Protein AF-A0A2Z3HY10-F1 (afdb_monomer_lite)

Radius of gyration: 25.1 Å; chains: 1; bounding box: 51×47×72 Å

pLDDT: mean 75.51, std 14.59, range [26.03, 94.5]

Sequence (311 aa):
MVYDLFNIFLNTLAEKTKSQKLRFIDTLYNYCENKFGYGSLDNALTYINIDLITQICESYFIHLQNNTSDNNINVTETKWKASLDFLLNTLRMISKGNFDNDKINDLTNKFNRIERLYNFLRINKKKSLENIRSLPSELIEYLYCLLDPENQVNNPFKPFRTRWQTYIIFIMLLHLGLRRGELLSLPVNCIKSGYDNRLNDFRYWVNIENHHEDIDERYNKPSIKTLTSYRQIPISKSIVNLLEYYIREHRGKTHHPFLFTSQKGFPFSMEMTNRLFIKISKFIPDHLKEKLFNKNGKKIFLLMILDIHVQ

Structure (mmCIF, N/CA/C/O backbone):
data_AF-A0A2Z3HY10-F1
#
_entry.id   AF-A0A2Z3HY10-F1
#
loop_
_atom_site.group_PDB
_atom_site.id
_atom_site.type_symbol
_atom_site.label_atom_id
_atom_site.label_alt_id
_atom_site.label_comp_id
_atom_site.label_asym_id
_atom_site.label_entity_id
_atom_site.label_seq_id
_atom_site.pdbx_PDB_ins_code
_atom_site.Cartn_x
_atom_site.Cartn_y
_atom_site.Cartn_z
_atom_site.occupancy
_atom_site.B_iso_or_equiv
_atom_site.auth_seq_id
_atom_site.auth_comp_id
_atom_site.auth_asym_id
_atom_site.auth_atom_id
_atom_site.pdbx_PDB_model_num
ATOM 1 N N . MET A 1 1 ? -0.196 -6.098 35.184 1.00 38.75 1 MET A N 1
ATOM 2 C CA . MET A 1 1 ? -1.402 -6.916 35.464 1.00 38.75 1 MET A CA 1
ATOM 3 C C . MET A 1 1 ? -2.505 -6.725 34.418 1.00 38.75 1 MET A C 1
ATOM 5 O O . MET A 1 1 ? -2.746 -7.664 33.674 1.00 38.75 1 MET A O 1
ATOM 9 N N . VAL A 1 2 ? -3.137 -5.546 34.275 1.00 45.59 2 VAL A N 1
ATOM 10 C CA . VAL A 1 2 ? -4.195 -5.317 33.251 1.00 45.59 2 VAL A CA 1
ATOM 11 C C . VAL A 1 2 ? -3.646 -5.397 31.813 1.00 45.59 2 VAL A C 1
ATOM 13 O O . VAL A 1 2 ? -4.252 -6.032 30.950 1.00 45.59 2 VAL A O 1
ATOM 16 N N . TYR A 1 3 ? -2.448 -4.848 31.576 1.00 46.22 3 TYR A N 1
ATOM 17 C CA . TYR A 1 3 ? -1.727 -4.960 30.296 1.00 46.22 3 TYR A CA 1
ATOM 18 C C . TYR A 1 3 ? -1.395 -6.416 29.907 1.00 46.22 3 TYR A C 1
ATOM 20 O O . TYR A 1 3 ? -1.484 -6.780 28.733 1.00 46.22 3 TYR A O 1
ATOM 28 N N . ASP A 1 4 ? -1.063 -7.271 30.879 1.00 47.06 4 ASP A N 1
ATOM 29 C CA . ASP A 1 4 ? -0.693 -8.675 30.639 1.00 47.06 4 ASP A CA 1
ATOM 30 C C . ASP A 1 4 ? -1.911 -9.535 30.281 1.00 47.06 4 ASP A C 1
ATOM 32 O O . ASP A 1 4 ? -1.840 -10.396 29.405 1.00 47.06 4 ASP A O 1
ATOM 36 N N . LEU A 1 5 ? -3.060 -9.243 30.896 1.00 49.66 5 LEU A N 1
ATOM 37 C CA . LEU A 1 5 ? -4.328 -9.925 30.631 1.00 49.66 5 LEU A CA 1
ATOM 38 C C . LEU A 1 5 ? -4.867 -9.607 29.227 1.00 49.66 5 LEU A C 1
ATOM 40 O O . LEU A 1 5 ? -5.366 -10.497 28.538 1.00 49.66 5 LEU A O 1
ATOM 44 N N . PHE A 1 6 ? -4.694 -8.371 28.750 1.00 53.56 6 PHE A N 1
ATOM 45 C CA . PHE A 1 6 ? -5.095 -7.990 27.392 1.00 53.56 6 PHE A CA 1
ATOM 46 C C . PHE A 1 6 ? -4.160 -8.554 26.306 1.00 53.56 6 PHE A C 1
ATOM 48 O O . PHE A 1 6 ? -4.596 -8.839 25.186 1.00 53.56 6 PHE A O 1
ATOM 55 N N . ASN A 1 7 ? -2.885 -8.795 26.636 1.00 52.62 7 ASN A N 1
ATOM 56 C CA . ASN A 1 7 ? -1.920 -9.420 25.727 1.00 52.62 7 ASN A CA 1
ATOM 57 C C . ASN A 1 7 ? -2.320 -10.846 25.309 1.00 52.62 7 ASN A C 1
ATOM 59 O O . ASN A 1 7 ? -2.070 -11.226 24.165 1.00 52.62 7 ASN A O 1
ATOM 63 N N . ILE A 1 8 ? -2.999 -11.597 26.183 1.00 52.34 8 ILE A N 1
ATOM 64 C CA . ILE A 1 8 ? -3.490 -12.956 25.895 1.00 52.34 8 ILE A CA 1
ATOM 65 C C . ILE A 1 8 ? -4.531 -12.940 24.763 1.00 52.34 8 ILE A C 1
ATOM 67 O O . ILE A 1 8 ? -4.518 -13.806 23.891 1.00 52.34 8 ILE A O 1
ATOM 71 N N . PHE A 1 9 ? -5.396 -11.922 24.718 1.00 52.41 9 PHE A N 1
ATOM 72 C CA . PHE A 1 9 ? -6.435 -11.797 23.690 1.00 52.41 9 PHE A CA 1
ATOM 73 C C . PHE A 1 9 ? -5.884 -11.306 22.342 1.00 52.41 9 PHE A C 1
ATOM 75 O O . PHE A 1 9 ? -6.360 -11.694 21.273 1.00 52.41 9 PHE A O 1
ATOM 82 N N . LEU A 1 10 ? -4.839 -10.477 22.380 1.00 54.53 10 LEU A N 1
ATOM 83 C CA . LEU A 1 10 ? -4.204 -9.918 21.188 1.00 54.53 10 LEU A CA 1
ATOM 84 C C . LEU A 1 10 ? -3.367 -10.929 20.385 1.00 54.53 10 LEU A C 1
ATOM 86 O O . LEU A 1 10 ? -2.985 -10.610 19.261 1.00 54.53 10 LEU A O 1
ATOM 90 N N . ASN A 1 11 ? -3.086 -12.123 20.917 1.00 55.31 11 ASN A N 1
ATOM 91 C CA . ASN A 1 11 ? -2.247 -13.126 20.244 1.00 55.31 11 ASN A CA 1
ATOM 92 C C . ASN A 1 11 ? -2.878 -13.741 18.982 1.00 55.31 11 ASN A C 1
ATOM 94 O O . ASN A 1 11 ? -2.167 -14.344 18.187 1.00 55.31 11 ASN A O 1
ATOM 98 N N . THR A 1 12 ? -4.184 -13.569 18.765 1.00 54.00 12 THR A N 1
ATOM 99 C CA . THR A 1 12 ? -4.881 -14.060 17.559 1.00 54.00 12 THR A CA 1
ATOM 100 C C . THR A 1 12 ? -4.909 -13.047 16.410 1.00 54.00 12 THR A C 1
ATOM 102 O O . THR A 1 12 ? -5.338 -13.368 15.303 1.00 54.00 12 THR A O 1
ATOM 105 N N . LEU A 1 13 ? -4.476 -11.806 16.653 1.00 58.47 13 LEU A N 1
ATOM 106 C CA . LEU A 1 13 ? -4.546 -10.709 15.690 1.00 58.47 13 LEU A CA 1
ATOM 107 C C . LEU A 1 13 ? -3.190 -10.497 15.012 1.00 58.47 13 LEU A C 1
ATOM 109 O O . LEU A 1 13 ? -2.151 -10.530 15.665 1.00 58.47 13 LEU A O 1
ATOM 113 N N . ALA A 1 14 ? -3.208 -10.186 13.712 1.00 61.25 14 ALA A N 1
ATOM 114 C CA . ALA A 1 14 ? -2.003 -9.800 12.978 1.00 61.25 14 ALA A CA 1
ATOM 115 C C . ALA A 1 14 ? -1.258 -8.653 13.692 1.00 61.25 14 ALA A C 1
ATOM 117 O O . ALA A 1 14 ? -1.890 -7.690 14.145 1.00 61.25 14 ALA A O 1
ATOM 118 N N . GLU A 1 15 ? 0.077 -8.718 13.744 1.00 64.25 15 GLU A N 1
ATOM 119 C CA . GLU A 1 15 ? 0.921 -7.818 14.552 1.00 64.25 15 GLU A CA 1
ATOM 120 C C . GLU A 1 15 ? 0.623 -6.331 14.323 1.00 64.25 15 GLU A C 1
ATOM 122 O O . GLU A 1 15 ? 0.525 -5.547 15.264 1.00 64.25 15 GLU A O 1
ATOM 127 N N . LYS A 1 16 ? 0.363 -5.934 13.073 1.00 64.56 16 LYS A N 1
ATOM 128 C CA . LYS A 1 16 ? 0.032 -4.545 12.728 1.00 64.56 16 LYS A CA 1
ATOM 129 C C . LYS A 1 16 ? -1.289 -4.073 13.338 1.00 64.56 16 LYS A C 1
ATOM 131 O O . LYS A 1 16 ? -1.399 -2.927 13.776 1.00 64.56 16 LYS A O 1
ATOM 136 N N . THR A 1 17 ? -2.290 -4.949 13.376 1.00 66.06 17 THR A N 1
ATOM 137 C CA . THR A 1 17 ? -3.586 -4.677 14.009 1.00 66.06 17 THR A CA 1
ATOM 138 C C . THR A 1 17 ? -3.432 -4.622 15.528 1.00 66.06 17 THR A C 1
ATOM 140 O O . THR A 1 17 ? -4.022 -3.749 16.167 1.00 66.06 17 THR A O 1
ATOM 143 N N . LYS A 1 18 ? -2.578 -5.484 16.099 1.00 72.06 18 LYS A N 1
ATOM 144 C CA . LYS A 1 18 ? -2.203 -5.459 17.519 1.00 72.06 18 LYS A CA 1
ATOM 145 C C . LYS A 1 18 ? -1.548 -4.128 17.899 1.00 72.06 18 LYS A C 1
ATOM 147 O O . LYS A 1 18 ? -2.052 -3.443 18.787 1.00 72.06 18 LYS A O 1
ATOM 152 N N . SER A 1 19 ? -0.508 -3.698 17.180 1.00 71.62 19 SER A N 1
ATOM 153 C CA . SER A 1 19 ? 0.162 -2.412 17.426 1.00 71.62 19 SER A CA 1
ATOM 154 C C . SER A 1 19 ? -0.783 -1.216 17.282 1.00 71.62 19 SER A C 1
ATOM 156 O O . SER A 1 19 ? -0.664 -0.243 18.023 1.00 71.62 19 SER A O 1
ATOM 158 N N . GLN A 1 20 ? -1.733 -1.267 16.343 1.00 70.12 20 GLN A N 1
ATOM 159 C CA . GLN A 1 20 ? -2.716 -0.200 16.166 1.00 70.12 20 GLN A CA 1
ATOM 160 C C . GLN A 1 20 ? -3.694 -0.112 17.346 1.00 70.12 20 GLN A C 1
ATOM 162 O O . GLN A 1 20 ? -3.930 0.988 17.844 1.00 70.12 20 GLN A O 1
ATOM 167 N N . LYS A 1 21 ? -4.229 -1.248 17.814 1.00 73.81 21 LYS A N 1
ATOM 168 C CA . LYS A 1 21 ? -5.112 -1.286 18.990 1.00 73.81 21 LYS A CA 1
ATOM 169 C C . LYS A 1 21 ? -4.388 -0.832 20.259 1.00 73.81 21 LYS A C 1
ATOM 171 O O . LYS A 1 21 ? -4.945 -0.028 20.996 1.00 73.81 21 LYS A O 1
ATOM 176 N N . LEU A 1 22 ? -3.143 -1.269 20.466 1.00 77.56 22 LEU A N 1
ATOM 177 C CA . LEU A 1 22 ? -2.323 -0.849 21.610 1.00 77.56 22 LEU A CA 1
ATOM 178 C C . LEU A 1 22 ? -2.124 0.668 21.640 1.00 77.56 22 LEU A C 1
ATOM 180 O O . LEU A 1 22 ? -2.424 1.296 22.645 1.00 77.56 22 LEU A O 1
ATOM 184 N N . ARG A 1 23 ? -1.769 1.286 20.505 1.00 78.31 23 ARG A N 1
ATOM 185 C CA . ARG A 1 23 ? -1.656 2.752 20.422 1.00 78.31 23 ARG A CA 1
ATOM 186 C C . ARG A 1 23 ? -2.955 3.469 20.782 1.00 78.31 23 ARG A C 1
ATOM 188 O O . ARG A 1 23 ? -2.915 4.549 21.357 1.00 78.31 23 ARG A O 1
ATOM 195 N N . PHE A 1 24 ? -4.109 2.918 20.407 1.00 79.19 24 PHE A N 1
ATOM 196 C CA . PHE A 1 24 ? -5.402 3.516 20.751 1.00 79.19 24 PHE A CA 1
ATOM 197 C C . PHE A 1 24 ? -5.693 3.412 22.250 1.00 79.19 24 PHE A C 1
ATOM 199 O O . PHE A 1 24 ? -6.179 4.373 22.845 1.00 79.19 24 PHE A O 1
ATOM 206 N N . ILE A 1 25 ? -5.320 2.297 22.869 1.00 78.88 25 ILE A N 1
ATOM 207 C CA . ILE A 1 25 ? -5.420 2.112 24.317 1.00 78.88 25 ILE A CA 1
ATOM 208 C C . ILE A 1 25 ? -4.464 3.061 25.048 1.00 78.88 25 ILE A C 1
ATOM 210 O O . ILE A 1 25 ?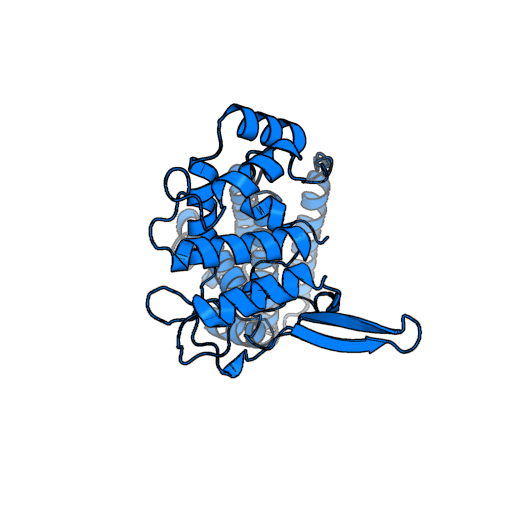 -4.903 3.757 25.955 1.00 78.88 25 ILE A O 1
ATOM 214 N N . ASP A 1 26 ? -3.221 3.216 24.590 1.00 81.19 26 ASP A N 1
ATOM 215 C CA . ASP A 1 26 ? -2.281 4.181 25.179 1.00 81.19 26 ASP A CA 1
ATOM 216 C C . ASP A 1 26 ? -2.837 5.615 25.123 1.00 81.19 26 ASP A C 1
ATOM 218 O O . ASP A 1 26 ? -2.694 6.390 26.067 1.00 81.19 26 ASP A O 1
ATOM 222 N N . THR A 1 27 ? -3.542 5.989 24.043 1.00 80.62 27 THR A N 1
ATOM 223 C CA . THR A 1 27 ? -4.210 7.302 23.995 1.00 80.62 27 THR A CA 1
ATOM 224 C C . THR A 1 27 ? -5.368 7.445 24.981 1.00 80.62 27 THR A C 1
ATOM 226 O O . THR A 1 27 ? -5.643 8.564 25.411 1.00 80.62 27 THR A O 1
ATOM 229 N N . LEU A 1 28 ? -6.052 6.352 25.331 1.00 79.25 28 LEU A N 1
ATOM 230 C CA . LEU A 1 28 ? -7.071 6.349 26.380 1.00 79.25 28 LEU A CA 1
ATOM 231 C C . LEU A 1 28 ? -6.414 6.525 27.753 1.00 79.25 28 LEU A C 1
ATOM 233 O O . LEU A 1 28 ? -6.834 7.402 28.499 1.00 79.25 28 LEU A O 1
ATOM 237 N N . TYR A 1 29 ? -5.361 5.759 28.054 1.00 80.56 29 TYR A N 1
ATOM 238 C CA . TYR A 1 29 ? -4.618 5.874 29.314 1.00 80.56 29 TYR A CA 1
ATOM 239 C C . TYR A 1 29 ? -4.078 7.291 29.523 1.00 80.56 29 TYR A C 1
ATOM 241 O O . TYR A 1 29 ? -4.396 7.914 30.532 1.00 80.56 29 TYR A O 1
ATOM 249 N N . ASN A 1 30 ? -3.399 7.861 28.521 1.00 82.38 30 ASN A N 1
ATOM 250 C CA . ASN A 1 30 ? -2.913 9.243 28.583 1.00 82.38 30 ASN A CA 1
ATOM 251 C C . ASN A 1 30 ? -4.045 10.263 28.809 1.00 82.38 30 ASN A C 1
ATOM 253 O O . ASN A 1 30 ? -3.853 11.270 29.486 1.00 82.38 30 ASN A O 1
ATOM 257 N N . TYR A 1 31 ? -5.234 10.038 28.240 1.00 80.94 31 TYR A N 1
ATOM 258 C CA . TYR A 1 31 ? -6.383 10.914 28.485 1.00 80.94 31 TYR A CA 1
ATOM 259 C C . TYR A 1 31 ? -6.886 10.805 29.928 1.00 80.94 31 TYR A C 1
ATOM 261 O O . TYR A 1 31 ? -7.130 11.825 30.575 1.00 80.94 31 TYR A O 1
ATOM 269 N N . CYS A 1 32 ? -7.030 9.577 30.427 1.00 79.75 32 CYS A N 1
ATOM 270 C CA . CYS A 1 32 ? -7.478 9.315 31.787 1.00 79.75 32 CYS A CA 1
ATOM 271 C C . CYS A 1 32 ? -6.509 9.903 32.815 1.00 79.75 32 CYS A C 1
ATOM 273 O O . CYS A 1 32 ? -6.947 10.589 33.734 1.00 79.75 32 CYS A O 1
ATOM 275 N N . GLU A 1 33 ? -5.203 9.719 32.620 1.00 82.62 33 GLU A N 1
ATOM 276 C CA . GLU A 1 33 ? -4.175 10.270 33.505 1.00 82.62 33 GLU A CA 1
ATOM 277 C C . GLU A 1 33 ? -4.206 11.800 33.545 1.00 82.62 33 GLU A C 1
ATOM 279 O O . GLU A 1 33 ? -4.200 12.385 34.627 1.00 82.62 33 GLU A O 1
ATOM 284 N N . ASN A 1 34 ? -4.333 12.451 32.385 1.00 81.00 34 ASN A N 1
ATOM 285 C CA . ASN A 1 34 ? -4.375 13.911 32.304 1.00 81.00 34 ASN A CA 1
ATOM 286 C C . ASN A 1 34 ? -5.635 14.524 32.934 1.00 81.00 34 ASN A C 1
ATOM 288 O O . ASN A 1 34 ? -5.578 15.645 33.435 1.00 81.00 34 ASN A O 1
ATOM 292 N N . LYS A 1 35 ? -6.783 13.836 32.873 1.00 79.50 35 LYS A N 1
ATOM 293 C CA . LYS A 1 35 ? -8.071 14.405 33.301 1.00 79.50 35 LYS A CA 1
ATOM 294 C C . LYS A 1 35 ? -8.524 13.959 34.691 1.00 79.50 35 LYS A C 1
ATOM 296 O O . LYS A 1 35 ? -9.142 14.743 35.404 1.00 79.50 35 LYS A O 1
ATOM 301 N N . PHE A 1 36 ? -8.251 12.712 35.057 1.00 75.88 36 PHE A N 1
ATOM 302 C CA . PHE A 1 36 ? -8.738 12.081 36.286 1.00 75.88 36 PHE A CA 1
ATOM 303 C C . PHE A 1 36 ? -7.602 11.687 37.243 1.00 75.88 36 PHE A C 1
ATOM 305 O O . PHE A 1 36 ? -7.873 11.186 38.331 1.00 75.88 36 PHE A O 1
ATOM 312 N N . GLY A 1 37 ? -6.344 11.934 36.865 1.00 78.25 37 GLY A N 1
ATOM 313 C CA . GLY A 1 37 ? -5.163 11.633 37.671 1.00 78.25 37 GLY A CA 1
ATOM 314 C C . GLY A 1 37 ? -4.553 10.261 37.378 1.00 78.25 37 GLY A C 1
ATOM 315 O O . GLY A 1 37 ? -5.155 9.399 36.726 1.00 78.25 37 GLY A O 1
ATOM 316 N N . TYR A 1 38 ? -3.323 10.073 37.860 1.00 75.75 38 TYR A N 1
ATOM 317 C CA . TYR A 1 38 ? -2.524 8.869 37.631 1.00 75.75 38 TYR A CA 1
ATOM 318 C C . TYR A 1 38 ? -3.220 7.606 38.165 1.00 75.75 38 TYR A C 1
ATOM 320 O O . TYR A 1 38 ? -3.720 7.594 39.290 1.00 75.75 38 TYR A O 1
ATOM 328 N N . GLY A 1 39 ? -3.276 6.547 37.350 1.00 72.06 39 GLY A N 1
ATOM 329 C CA . GLY A 1 39 ? -3.897 5.268 37.725 1.00 72.06 39 GLY A CA 1
ATOM 330 C C . GLY A 1 39 ? -5.424 5.299 37.878 1.00 72.06 39 GLY A C 1
ATOM 331 O O . GLY A 1 39 ? -6.014 4.318 38.325 1.00 72.06 39 GLY A O 1
ATOM 332 N N . SER A 1 40 ? -6.091 6.395 37.499 1.00 75.25 40 SER A N 1
ATOM 333 C CA . SER A 1 40 ? -7.551 6.547 37.608 1.00 75.25 40 SER A CA 1
ATOM 334 C C . SER A 1 40 ? -8.325 5.440 36.892 1.00 75.25 40 SER A C 1
ATOM 336 O O . SER A 1 40 ? -9.280 4.905 37.452 1.00 75.25 40 SER A O 1
ATOM 338 N N . LEU A 1 41 ? -7.887 5.051 35.690 1.00 74.50 41 LEU A N 1
ATOM 339 C CA . LEU A 1 41 ? -8.526 3.993 34.910 1.00 74.50 41 LEU A CA 1
ATOM 340 C C . LEU A 1 41 ? -8.357 2.614 35.558 1.00 74.50 41 LEU A C 1
ATOM 342 O O . LEU A 1 41 ? -9.325 1.866 35.672 1.00 74.50 41 LEU A O 1
ATOM 346 N N . ASP A 1 42 ? -7.149 2.289 36.016 1.00 73.75 42 ASP A N 1
ATOM 347 C CA . ASP A 1 42 ? -6.873 0.997 36.646 1.00 73.75 42 ASP A CA 1
ATOM 348 C C . ASP A 1 42 ? -7.590 0.875 37.996 1.00 73.75 42 ASP A C 1
ATOM 350 O O . ASP A 1 42 ? -8.150 -0.178 38.298 1.00 73.75 42 ASP A O 1
ATOM 354 N N . ASN A 1 43 ? -7.675 1.963 38.767 1.00 73.81 43 ASN A N 1
ATOM 355 C CA . ASN A 1 43 ? -8.474 2.016 39.992 1.00 73.81 43 ASN A CA 1
ATOM 356 C C . ASN A 1 43 ? -9.969 1.822 39.690 1.00 73.81 43 ASN A C 1
ATOM 358 O O . ASN A 1 43 ? -10.635 1.034 40.361 1.00 73.81 43 ASN A O 1
ATOM 362 N N . ALA A 1 44 ? -10.492 2.477 38.648 1.00 71.38 44 ALA A N 1
ATOM 363 C CA . ALA A 1 44 ? -11.883 2.324 38.220 1.00 71.38 44 ALA A CA 1
ATOM 364 C C . ALA A 1 44 ? -12.224 0.874 37.856 1.00 71.38 44 ALA A C 1
ATOM 366 O O . ALA A 1 44 ? -13.273 0.362 38.245 1.00 71.38 44 ALA A O 1
ATOM 367 N N . LEU A 1 45 ? -11.322 0.218 37.120 1.00 71.25 45 LEU A N 1
ATOM 368 C CA . LEU A 1 45 ? -11.474 -1.164 36.672 1.00 71.25 45 LEU A CA 1
ATOM 369 C C . LEU A 1 45 ? -11.303 -2.163 37.823 1.00 71.25 45 LEU A C 1
ATOM 371 O O . LEU A 1 45 ? -12.061 -3.126 37.900 1.00 71.25 45 LEU A O 1
ATOM 375 N N . THR A 1 46 ? -10.357 -1.920 38.735 1.00 69.50 46 THR A N 1
ATOM 376 C CA . THR A 1 46 ? -10.084 -2.796 39.889 1.00 69.50 46 THR A CA 1
ATOM 377 C C . THR A 1 46 ? -11.257 -2.819 40.866 1.00 69.50 46 THR A C 1
ATOM 379 O O . THR A 1 46 ? -11.647 -3.887 41.330 1.00 69.50 46 THR A O 1
ATOM 382 N N . TYR A 1 47 ? -11.854 -1.656 41.145 1.00 68.56 47 TYR A N 1
ATOM 383 C CA . TYR A 1 47 ? -12.986 -1.534 42.071 1.00 68.56 47 TYR A CA 1
ATOM 384 C C . TYR A 1 47 ? -14.360 -1.607 41.390 1.00 68.56 47 TYR A C 1
ATOM 386 O O . TYR A 1 47 ? -15.374 -1.468 42.068 1.00 68.56 47 TYR A O 1
ATOM 394 N N . ILE A 1 48 ? -14.410 -1.816 40.067 1.00 65.19 48 ILE A N 1
ATOM 395 C CA . ILE A 1 48 ? -15.645 -1.851 39.260 1.00 65.19 48 ILE A CA 1
ATOM 396 C C . ILE A 1 48 ? -16.536 -0.633 39.587 1.00 65.19 48 ILE A C 1
ATOM 398 O O . ILE A 1 48 ? -17.729 -0.743 39.873 1.00 65.19 48 ILE A O 1
ATOM 402 N N . ASN A 1 49 ? -15.938 0.563 39.584 1.00 70.06 49 ASN A N 1
ATOM 403 C CA . ASN A 1 49 ? -16.673 1.798 39.842 1.00 70.06 49 ASN A CA 1
ATOM 404 C C . ASN A 1 49 ? -17.430 2.223 38.575 1.00 70.06 49 ASN A C 1
ATOM 406 O O . ASN A 1 49 ? -16.880 2.868 37.682 1.00 70.06 49 ASN A O 1
ATOM 410 N N . ILE A 1 50 ? -18.702 1.833 38.509 1.00 64.69 50 ILE A N 1
ATOM 411 C CA . ILE A 1 50 ? -19.586 2.018 37.353 1.00 64.69 50 ILE A CA 1
ATOM 412 C C . ILE A 1 50 ? -19.696 3.488 36.933 1.00 64.69 50 ILE A C 1
ATOM 414 O O . ILE A 1 50 ? -19.608 3.804 35.742 1.00 64.69 50 ILE A O 1
ATOM 418 N N . ASP A 1 51 ? -19.864 4.382 37.902 1.00 68.94 51 ASP A N 1
ATOM 419 C CA . ASP A 1 51 ? -20.100 5.801 37.644 1.00 68.94 51 ASP A CA 1
ATOM 420 C C . ASP A 1 51 ? -18.844 6.464 37.079 1.00 68.94 51 ASP A C 1
ATOM 422 O O . ASP A 1 51 ? -18.901 7.198 36.090 1.00 68.94 51 ASP A O 1
ATOM 426 N N . LEU A 1 52 ? -17.682 6.117 37.636 1.00 73.19 52 LEU A N 1
ATOM 427 C CA . LEU A 1 52 ? -16.406 6.655 37.186 1.00 73.19 52 LEU A CA 1
ATOM 428 C C . LEU A 1 52 ? -16.025 6.135 35.792 1.00 73.19 52 LEU A C 1
ATOM 430 O O . LEU A 1 52 ? -15.553 6.909 34.960 1.00 73.19 52 LEU A O 1
ATOM 434 N N . ILE A 1 53 ? -16.293 4.860 35.481 1.00 70.12 53 ILE A N 1
ATOM 435 C CA . ILE A 1 53 ? -16.060 4.325 34.128 1.00 70.12 53 ILE A CA 1
ATOM 436 C C . ILE A 1 53 ? -16.998 4.995 33.113 1.00 70.12 53 ILE A C 1
ATOM 438 O O . ILE A 1 53 ? -16.565 5.337 32.009 1.00 70.12 53 ILE A O 1
ATOM 442 N N . THR A 1 54 ? -18.258 5.232 33.484 1.00 67.88 54 THR A N 1
ATOM 443 C CA . THR A 1 54 ? -19.231 5.929 32.627 1.00 67.88 54 THR A CA 1
ATOM 444 C C . THR A 1 54 ? -18.772 7.358 32.336 1.00 67.88 54 THR A C 1
ATOM 446 O O . THR A 1 54 ? -18.694 7.757 31.173 1.00 67.88 54 THR A O 1
ATOM 449 N N . GLN A 1 55 ? -18.341 8.088 33.366 1.00 76.88 55 GLN A N 1
ATOM 450 C CA . GLN A 1 55 ? -17.818 9.447 33.233 1.00 76.88 55 GLN A CA 1
ATOM 451 C C . GLN A 1 55 ? -16.540 9.506 32.376 1.00 76.88 55 GLN A C 1
ATOM 453 O O . GLN A 1 55 ? -16.375 10.417 31.554 1.00 76.88 55 GLN A O 1
ATOM 458 N N . ILE A 1 56 ? -15.635 8.531 32.518 1.00 76.94 56 ILE A N 1
ATOM 459 C CA . ILE A 1 56 ? -14.449 8.397 31.658 1.00 76.94 56 ILE A CA 1
ATOM 460 C C . ILE A 1 56 ? -14.872 8.186 30.201 1.00 76.94 56 ILE A C 1
ATOM 462 O O . ILE A 1 56 ? -14.359 8.863 29.312 1.00 76.94 56 ILE A O 1
ATOM 466 N N . CYS A 1 57 ? -15.828 7.295 29.948 1.00 71.62 57 CYS A N 1
ATOM 467 C CA . CYS A 1 57 ? -16.296 6.986 28.599 1.00 71.62 57 CYS A CA 1
ATOM 468 C C . CYS A 1 57 ? -16.950 8.197 27.923 1.00 71.62 57 CYS A C 1
ATOM 470 O O . CYS A 1 57 ? -16.584 8.538 26.797 1.00 71.62 57 CYS A O 1
ATOM 472 N N . GLU A 1 58 ? -17.868 8.877 28.611 1.00 73.06 58 GLU A N 1
ATOM 473 C CA . GLU A 1 58 ? -18.542 10.078 28.102 1.00 73.06 58 GLU A CA 1
ATOM 474 C C . GLU A 1 58 ? -17.542 11.195 27.807 1.00 73.06 58 GLU A C 1
ATOM 476 O O . GLU A 1 58 ? -17.541 11.794 26.729 1.00 73.06 58 GLU A O 1
ATOM 481 N N . SER A 1 59 ? -16.631 11.446 28.746 1.00 78.00 59 SER A N 1
ATOM 482 C CA . SER A 1 59 ? -15.636 12.498 28.585 1.00 78.00 59 SER A CA 1
ATOM 483 C C . SER A 1 59 ? -14.622 12.207 27.481 1.00 78.00 59 SER A C 1
ATOM 485 O O . SER A 1 59 ? -14.307 13.104 26.692 1.00 78.00 59 SER A O 1
ATOM 487 N N . TYR A 1 60 ? -14.148 10.963 27.383 1.00 76.56 60 TYR A N 1
ATOM 488 C CA . TYR A 1 60 ? -13.244 10.533 26.323 1.00 76.56 60 TYR A CA 1
ATOM 489 C C . TYR A 1 60 ? -13.920 10.617 24.955 1.00 76.56 60 TYR A C 1
ATOM 491 O O . TYR A 1 60 ? -13.305 11.087 23.998 1.00 76.56 60 TYR A O 1
ATOM 499 N N . PHE A 1 61 ? -15.200 10.252 24.859 1.00 72.69 61 PHE A N 1
ATOM 500 C CA . PHE A 1 61 ? -15.972 10.393 23.629 1.00 72.69 61 PHE A CA 1
ATOM 501 C C . PHE A 1 61 ? -16.100 11.858 23.187 1.00 72.69 61 PHE A C 1
ATOM 503 O O . PHE A 1 61 ? -15.824 12.166 22.027 1.00 72.69 61 PHE A O 1
ATOM 510 N N . ILE A 1 62 ? -16.436 12.774 24.104 1.00 74.62 62 ILE A N 1
ATOM 511 C CA . ILE A 1 62 ? -16.509 14.219 23.816 1.00 74.62 62 ILE A CA 1
ATOM 512 C C . ILE A 1 62 ? -15.140 14.748 23.375 1.00 74.62 62 ILE A C 1
ATOM 514 O O . ILE A 1 62 ? -15.037 15.496 22.405 1.00 74.62 62 ILE A O 1
ATOM 518 N N . HIS A 1 63 ? -14.066 14.328 24.043 1.00 78.12 63 HIS A N 1
ATOM 519 C CA . HIS A 1 63 ? -12.705 14.694 23.660 1.00 78.12 63 HIS A CA 1
ATOM 520 C C . HIS A 1 63 ? -12.341 14.184 22.258 1.00 78.12 63 HIS A C 1
ATOM 522 O O . HIS A 1 63 ? -11.742 14.912 21.465 1.00 78.12 63 HIS A O 1
ATOM 528 N N . LEU A 1 64 ? -12.728 12.954 21.923 1.00 73.81 64 LEU A N 1
ATOM 529 C CA . LEU A 1 64 ? -12.553 12.406 20.585 1.00 73.81 64 LEU A CA 1
ATOM 530 C C . LEU A 1 64 ? -13.358 13.194 19.542 1.00 73.81 64 LEU A C 1
ATOM 532 O O . LEU A 1 64 ? -12.825 13.457 18.468 1.00 73.81 64 LEU A O 1
ATOM 536 N N . GLN A 1 65 ? -14.591 13.600 19.855 1.00 70.25 65 GLN A N 1
ATOM 537 C CA . GLN A 1 65 ? -15.446 14.391 18.967 1.00 70.25 65 GLN A CA 1
ATOM 538 C C . GLN A 1 65 ? -14.893 15.802 18.736 1.00 70.25 65 GLN A C 1
ATOM 540 O O . GLN A 1 65 ? -14.755 16.221 17.589 1.00 70.25 65 GLN A O 1
ATOM 545 N N . ASN A 1 66 ? -14.494 16.504 19.795 1.00 72.50 66 ASN A N 1
ATOM 546 C CA . ASN A 1 66 ? -13.948 17.861 19.694 1.00 72.50 66 ASN A CA 1
ATOM 547 C C . ASN A 1 66 ? -12.629 17.908 18.911 1.00 72.50 66 ASN A C 1
ATOM 549 O O . ASN A 1 66 ? -12.331 18.901 18.257 1.00 72.50 66 ASN A O 1
ATOM 553 N N . ASN A 1 67 ? -11.863 16.815 18.927 1.00 69.19 67 ASN A N 1
ATOM 554 C CA . ASN A 1 67 ? -10.632 16.680 18.151 1.00 69.19 67 ASN A CA 1
ATOM 555 C C . ASN A 1 67 ? -10.837 16.018 16.776 1.00 69.19 67 ASN A C 1
ATOM 557 O O . ASN A 1 67 ? -9.858 15.732 16.077 1.00 69.19 67 ASN A O 1
ATOM 561 N N . THR A 1 68 ? -12.081 15.740 16.361 1.00 62.53 68 THR A N 1
ATOM 562 C CA . THR A 1 68 ? -12.335 15.206 15.018 1.00 62.53 68 THR A CA 1
ATOM 563 C C . THR A 1 68 ? -12.290 16.299 13.965 1.00 62.53 68 THR A C 1
ATOM 565 O O . THR A 1 68 ? -13.137 17.178 13.902 1.00 62.53 68 THR A O 1
ATOM 568 N N . SER A 1 69 ? -11.312 16.203 13.070 1.00 56.72 69 SER A N 1
ATOM 569 C CA . SER A 1 69 ? -11.385 16.862 11.766 1.00 56.72 69 SER A CA 1
ATOM 570 C C . SER A 1 69 ? -12.183 15.986 10.791 1.00 56.72 69 SER A C 1
ATOM 572 O O . SER A 1 69 ? -12.045 14.759 10.832 1.00 56.72 69 SER A O 1
ATOM 574 N N . ASP A 1 70 ? -12.918 16.590 9.851 1.00 53.09 70 ASP A N 1
ATOM 575 C CA . ASP A 1 70 ? -13.758 15.901 8.845 1.00 53.09 70 ASP A CA 1
ATOM 576 C C . ASP A 1 70 ? -13.052 14.754 8.091 1.00 53.09 70 ASP A C 1
ATOM 578 O O . ASP A 1 70 ? -13.676 13.791 7.647 1.00 53.09 70 ASP A O 1
ATOM 582 N N . ASN A 1 71 ? -11.724 14.809 7.956 1.00 52.44 71 ASN A N 1
ATOM 583 C CA . ASN A 1 71 ? -10.938 13.774 7.278 1.00 52.44 71 ASN A CA 1
ATOM 584 C C . ASN A 1 71 ? -10.607 12.537 8.136 1.00 52.44 71 ASN A C 1
ATOM 586 O O . ASN A 1 71 ? -10.215 11.518 7.570 1.00 52.44 71 ASN A O 1
ATOM 590 N N . ASN A 1 72 ? -10.783 12.591 9.461 1.00 60.06 72 ASN A N 1
ATOM 591 C CA . ASN A 1 72 ? -10.355 11.547 10.404 1.00 60.06 72 ASN A CA 1
ATOM 592 C C . ASN A 1 72 ? -11.511 10.863 11.154 1.00 60.06 72 ASN A C 1
ATOM 594 O O . ASN A 1 72 ? -11.257 10.055 12.047 1.00 60.06 72 ASN A O 1
ATOM 598 N N . ILE A 1 73 ? -12.764 11.122 10.774 1.00 62.66 73 ILE A N 1
ATOM 599 C CA . ILE A 1 73 ? -13.964 10.588 11.444 1.00 62.66 73 ILE A CA 1
ATOM 600 C C . ILE A 1 73 ? -13.919 9.055 11.567 1.00 62.66 73 ILE A C 1
ATOM 602 O O . ILE A 1 73 ? -14.120 8.516 12.656 1.00 62.66 73 ILE A O 1
ATOM 606 N N . ASN A 1 74 ? -13.559 8.350 10.487 1.00 63.72 74 ASN A N 1
ATOM 607 C CA . ASN A 1 74 ? -13.445 6.886 10.496 1.00 63.72 74 ASN A CA 1
ATOM 608 C C . ASN A 1 74 ? -12.366 6.396 11.474 1.00 63.72 74 ASN A C 1
ATOM 610 O O . ASN A 1 74 ? -12.551 5.395 12.161 1.00 63.72 74 ASN A O 1
ATOM 614 N N . VAL A 1 75 ? -11.239 7.110 11.566 1.00 66.00 75 VAL A N 1
ATOM 615 C CA . VAL A 1 75 ? -10.151 6.756 12.487 1.00 66.00 75 VAL A CA 1
ATOM 616 C C . VAL A 1 75 ? -10.608 6.950 13.930 1.00 66.00 75 VAL A C 1
ATOM 618 O O . VAL A 1 75 ? -10.382 6.074 14.761 1.00 66.00 75 VAL A O 1
ATOM 621 N N . THR A 1 76 ? -11.300 8.046 14.230 1.00 67.88 76 THR A N 1
ATOM 622 C CA . THR A 1 76 ? -11.849 8.296 15.565 1.00 67.88 76 THR A CA 1
ATOM 623 C C . THR A 1 76 ? -12.899 7.264 15.969 1.00 67.88 76 THR A C 1
ATOM 625 O O . THR A 1 76 ? -12.909 6.819 17.113 1.00 67.88 76 THR A O 1
ATOM 628 N N . GLU A 1 77 ? -13.736 6.810 15.035 1.00 68.44 77 GLU A N 1
ATOM 629 C CA . GLU A 1 77 ? -14.669 5.713 15.295 1.00 68.44 77 GLU A CA 1
ATOM 630 C C . GLU A 1 77 ? -13.938 4.410 15.632 1.00 68.44 77 GLU A C 1
ATOM 632 O O . GLU A 1 77 ? -14.290 3.744 16.604 1.00 68.44 77 GLU A O 1
ATOM 637 N N . THR A 1 78 ? -12.888 4.065 14.881 1.00 69.12 78 THR A N 1
ATOM 638 C CA . THR A 1 78 ? -12.093 2.865 15.186 1.00 69.12 78 THR A CA 1
ATOM 639 C C . THR A 1 78 ? -11.339 2.971 16.511 1.00 69.12 78 THR A C 1
ATOM 641 O O . THR A 1 78 ? -11.218 1.965 17.204 1.00 69.12 78 THR A O 1
ATOM 644 N N . LYS A 1 79 ? -10.879 4.173 16.892 1.00 75.62 79 LYS A N 1
ATOM 645 C CA . LYS A 1 79 ? -10.278 4.443 18.208 1.00 75.62 79 LYS A CA 1
ATOM 646 C C . LYS A 1 79 ? -11.279 4.180 19.324 1.00 75.62 79 LYS A C 1
ATOM 648 O O . LYS A 1 79 ? -10.998 3.381 20.205 1.00 75.62 79 LYS A O 1
ATOM 653 N N . TRP A 1 80 ? -12.460 4.789 19.229 1.00 74.81 80 TRP A N 1
ATOM 654 C CA . TRP A 1 80 ? -13.535 4.617 20.203 1.00 74.81 80 TRP A CA 1
ATOM 655 C C . TRP A 1 80 ? -13.951 3.152 20.361 1.00 74.81 80 TRP A C 1
ATOM 657 O O . TRP A 1 80 ? -13.985 2.646 21.478 1.00 74.81 80 TRP A O 1
ATOM 667 N N . LYS A 1 81 ? -14.189 2.445 19.248 1.00 72.88 81 LYS A N 1
ATOM 668 C CA . LYS A 1 81 ? -14.531 1.015 19.275 1.00 72.88 81 LYS A CA 1
ATOM 669 C C . LYS A 1 81 ? -13.428 0.175 19.914 1.00 72.88 81 LYS A C 1
ATOM 671 O O . LYS A 1 81 ? -13.725 -0.665 20.749 1.00 72.88 81 LYS A O 1
ATOM 676 N N . ALA A 1 82 ? -12.161 0.429 19.581 1.00 71.50 82 ALA A N 1
ATOM 677 C CA . ALA A 1 82 ? -11.041 -0.287 20.192 1.00 71.50 82 ALA A CA 1
ATOM 678 C C . ALA A 1 82 ? -10.931 -0.032 21.706 1.00 71.50 82 ALA A C 1
ATOM 680 O O . ALA A 1 82 ? -10.636 -0.962 22.453 1.00 71.50 82 ALA A O 1
ATOM 681 N N . SER A 1 83 ? -11.184 1.201 22.155 1.00 74.00 83 SER A N 1
ATOM 682 C CA . SER A 1 83 ? -11.216 1.559 23.577 1.00 74.00 83 SER A CA 1
ATOM 683 C C . SER A 1 83 ? -12.383 0.897 24.314 1.00 74.00 83 SER A C 1
ATOM 685 O O . SER A 1 83 ? -12.178 0.357 25.396 1.00 74.00 83 SER A O 1
ATOM 687 N N . LEU A 1 84 ? -13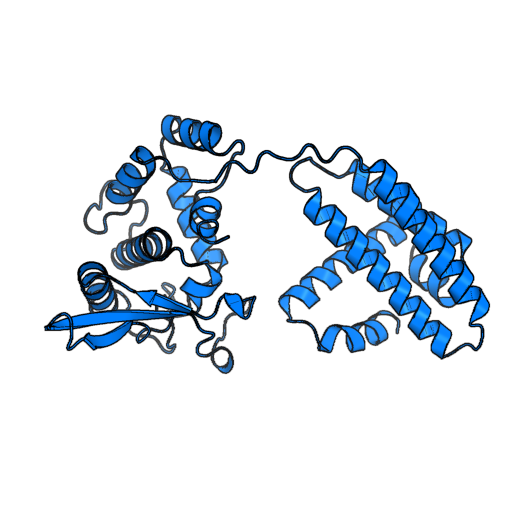.583 0.875 23.727 1.00 70.69 84 LEU A N 1
ATOM 688 C CA . LEU A 1 84 ? -14.736 0.175 24.303 1.00 70.69 84 LEU A CA 1
ATOM 689 C C . LEU A 1 84 ? -14.521 -1.337 24.364 1.00 70.69 84 LEU A C 1
ATOM 691 O O . LEU A 1 84 ? -14.756 -1.940 25.407 1.00 70.69 84 LEU A O 1
ATOM 695 N N . ASP A 1 85 ? -14.030 -1.940 23.280 1.00 71.56 85 ASP A N 1
ATOM 696 C CA . ASP A 1 85 ? -13.688 -3.363 23.245 1.00 71.56 85 ASP A CA 1
ATOM 697 C C . ASP A 1 85 ? -12.675 -3.702 24.343 1.00 71.56 85 ASP A C 1
ATOM 699 O O . ASP A 1 85 ? -12.790 -4.742 24.988 1.00 71.56 85 ASP A O 1
ATOM 703 N N . PHE A 1 86 ? -11.680 -2.840 24.573 1.00 74.69 86 PHE A N 1
ATOM 704 C CA . PHE A 1 86 ? -10.724 -3.010 25.664 1.00 74.69 86 PHE A CA 1
ATOM 705 C C . PHE A 1 86 ? -11.426 -2.996 27.026 1.00 74.69 86 PHE A C 1
ATOM 707 O O . PHE A 1 86 ? -11.307 -3.971 27.760 1.00 74.69 86 PHE A O 1
ATOM 714 N N . LEU A 1 87 ? -12.205 -1.952 27.329 1.00 71.25 87 LEU A N 1
ATOM 715 C CA . LEU A 1 87 ? -12.896 -1.800 28.617 1.00 71.25 87 LEU A CA 1
ATOM 716 C C . LEU A 1 87 ? -13.883 -2.940 28.898 1.00 71.25 87 LEU A C 1
ATOM 718 O O . LEU A 1 87 ? -13.912 -3.489 29.995 1.00 71.25 87 LEU A O 1
ATOM 722 N N . LEU A 1 88 ? -14.679 -3.334 27.903 1.00 68.50 88 LEU A N 1
ATOM 723 C CA . LEU A 1 88 ? -15.633 -4.433 28.050 1.00 68.50 88 LEU A CA 1
ATOM 724 C C . LEU A 1 88 ? -14.919 -5.764 28.286 1.00 68.50 88 LEU A C 1
ATOM 726 O O . LEU A 1 88 ? -15.370 -6.570 29.099 1.00 68.50 88 LEU A O 1
ATOM 730 N N . ASN A 1 89 ? -13.804 -6.007 27.598 1.00 70.12 89 ASN A N 1
ATOM 731 C CA . ASN A 1 89 ? -13.058 -7.248 27.768 1.00 70.12 89 ASN A CA 1
ATOM 732 C C . ASN A 1 89 ? -12.284 -7.287 29.090 1.00 70.12 89 ASN A C 1
ATOM 734 O O . ASN A 1 89 ? -12.277 -8.335 29.733 1.00 70.12 89 ASN A O 1
ATOM 738 N N . THR A 1 90 ? -11.688 -6.178 29.538 1.00 68.69 90 THR A N 1
ATOM 739 C CA . THR A 1 90 ? -11.016 -6.124 30.846 1.00 68.69 90 THR A CA 1
ATOM 740 C C . THR A 1 90 ? -12.011 -6.339 31.980 1.00 68.69 90 THR A C 1
ATOM 742 O O . THR A 1 90 ? -11.752 -7.164 32.855 1.00 68.69 90 THR A O 1
ATOM 745 N N . LEU A 1 91 ? -13.189 -5.712 31.917 1.00 67.00 91 LEU A N 1
ATOM 746 C CA . LEU A 1 91 ? -14.265 -5.940 32.884 1.00 67.00 91 LEU A CA 1
ATOM 747 C C . LEU A 1 91 ? -14.730 -7.401 32.888 1.00 67.00 91 LEU A C 1
ATOM 749 O O . LEU A 1 91 ? -14.795 -8.004 33.955 1.00 67.00 91 LEU A O 1
ATOM 753 N N . ARG A 1 92 ? -14.967 -8.001 31.710 1.00 66.62 92 ARG A N 1
ATOM 754 C CA . ARG A 1 92 ? -15.330 -9.429 31.579 1.00 66.62 92 ARG A CA 1
ATOM 755 C C . ARG A 1 92 ? -14.264 -10.379 32.128 1.00 66.62 92 ARG A C 1
ATOM 757 O O . ARG A 1 92 ? -14.592 -11.480 32.562 1.00 66.62 92 ARG A O 1
ATOM 764 N N . MET A 1 93 ? -12.987 -10.007 32.056 1.00 65.38 93 MET A N 1
ATOM 765 C CA . MET A 1 93 ? -11.894 -10.816 32.600 1.00 65.38 93 MET A CA 1
ATOM 766 C C . MET A 1 93 ? -11.808 -10.704 34.121 1.00 65.38 93 MET A C 1
ATOM 768 O O . MET A 1 93 ? -11.723 -11.730 34.790 1.00 65.38 93 MET A O 1
ATOM 772 N N . ILE A 1 94 ? -11.880 -9.487 34.665 1.00 64.81 94 ILE A N 1
ATOM 773 C CA . ILE A 1 94 ? -11.867 -9.235 36.116 1.00 64.81 94 ILE A CA 1
ATOM 774 C C . ILE A 1 94 ? -13.069 -9.920 36.780 1.00 64.81 94 ILE A C 1
ATOM 776 O O . ILE A 1 94 ? -12.952 -10.541 37.835 1.00 64.81 94 ILE A O 1
ATOM 780 N N . SER A 1 95 ? -14.220 -9.896 36.117 1.00 59.50 95 SER A N 1
ATOM 781 C CA . SER A 1 95 ? -15.449 -10.489 36.622 1.00 59.50 95 SER A CA 1
ATOM 782 C C . SER A 1 95 ? -15.524 -12.014 36.495 1.00 59.50 95 SER A C 1
ATOM 784 O O . SER A 1 95 ? -16.276 -12.647 37.221 1.00 59.50 95 SER A O 1
ATOM 786 N N . LYS A 1 96 ? -14.740 -12.651 35.613 1.00 59.00 96 LYS A N 1
ATOM 787 C CA . LYS A 1 96 ? -14.589 -14.118 35.648 1.00 59.00 96 LYS A CA 1
ATOM 788 C C . LYS A 1 96 ? -13.903 -14.594 36.936 1.00 59.00 96 LYS A C 1
ATOM 790 O O . LYS A 1 96 ? -14.053 -15.760 37.283 1.00 59.00 96 LYS A O 1
ATOM 795 N N . GLY A 1 97 ? -13.165 -13.712 37.618 1.00 56.38 97 GLY A N 1
ATOM 796 C CA . GLY A 1 97 ? -12.557 -13.975 38.926 1.00 56.38 97 GLY A CA 1
ATOM 797 C C . GLY A 1 97 ? -13.459 -13.646 40.124 1.00 56.38 97 GLY A C 1
ATOM 798 O O . GLY A 1 97 ? -13.336 -14.300 41.153 1.00 56.38 97 GLY A O 1
ATOM 799 N N . ASN A 1 98 ? -14.382 -12.685 39.985 1.00 55.56 98 ASN A N 1
ATOM 800 C CA . ASN A 1 98 ? -15.317 -12.257 41.034 1.00 55.56 98 ASN A CA 1
ATOM 801 C C . ASN A 1 98 ? -16.768 -12.570 40.628 1.00 55.56 98 ASN A C 1
ATOM 803 O O . ASN A 1 98 ? -17.305 -11.944 39.719 1.00 55.56 98 ASN A O 1
ATOM 807 N N . PHE A 1 99 ? -17.400 -13.526 41.315 1.00 50.66 99 PHE A N 1
ATOM 808 C CA . PHE A 1 99 ? -18.743 -14.075 41.063 1.00 50.66 99 PHE A CA 1
ATOM 809 C C . PHE A 1 99 ? -19.908 -13.062 41.201 1.00 50.66 99 PHE A C 1
ATOM 811 O O . PHE A 1 99 ? -20.754 -13.218 42.073 1.00 50.66 99 PHE A O 1
ATOM 818 N N . ASP A 1 100 ? -19.997 -12.045 40.340 1.00 56.75 100 ASP A N 1
ATOM 819 C CA . ASP A 1 100 ? -21.080 -11.044 40.362 1.00 56.75 100 ASP A CA 1
ATOM 820 C C . ASP A 1 100 ? -21.587 -10.739 38.933 1.00 56.75 100 ASP A C 1
ATOM 822 O O . ASP A 1 100 ? -21.411 -9.651 38.379 1.00 56.75 100 ASP A O 1
ATOM 826 N N . ASN A 1 101 ? -22.207 -11.740 38.295 1.00 59.41 101 ASN A N 1
ATOM 827 C CA . ASN A 1 101 ? -22.660 -11.668 36.896 1.00 59.41 101 ASN A CA 1
ATOM 828 C C . ASN A 1 101 ? -23.709 -10.568 36.625 1.00 59.41 101 ASN A C 1
ATOM 830 O O . ASN A 1 101 ? -23.758 -10.015 35.523 1.00 59.41 101 ASN A O 1
ATOM 834 N N . ASP A 1 102 ? -24.513 -10.204 37.624 1.00 60.34 102 ASP A N 1
ATOM 835 C CA . ASP A 1 102 ? -25.607 -9.239 37.464 1.00 60.34 102 ASP A CA 1
ATOM 836 C C . ASP A 1 102 ? -25.117 -7.791 37.334 1.00 60.34 102 ASP A C 1
ATOM 838 O O . ASP A 1 102 ? -25.623 -7.033 36.502 1.00 60.34 102 ASP A O 1
ATOM 842 N N . LYS A 1 103 ? -24.059 -7.416 38.065 1.00 62.41 103 LYS A N 1
ATOM 843 C CA . LYS A 1 103 ? -23.434 -6.084 37.944 1.00 62.41 103 LYS A CA 1
ATOM 844 C C . LYS A 1 103 ? -22.788 -5.882 36.572 1.00 62.41 103 LYS A C 1
ATOM 846 O O . LYS A 1 103 ? -22.822 -4.780 36.026 1.00 62.41 103 LYS A O 1
ATOM 851 N N . ILE A 1 104 ? -22.242 -6.948 35.982 1.00 58.72 104 ILE A N 1
ATOM 852 C CA . ILE A 1 104 ? -21.668 -6.921 34.629 1.00 58.72 104 ILE A CA 1
ATOM 853 C C . ILE A 1 104 ? -22.767 -6.718 33.591 1.00 58.72 104 ILE A C 1
ATOM 855 O O . ILE A 1 104 ? -22.578 -5.955 32.645 1.00 58.72 104 ILE A O 1
ATOM 859 N N . ASN A 1 105 ? -23.905 -7.399 33.740 1.00 63.84 105 ASN A N 1
ATOM 860 C CA . ASN A 1 105 ? -25.020 -7.265 32.808 1.00 63.84 105 ASN A CA 1
ATOM 861 C C . ASN A 1 105 ? -25.608 -5.849 32.853 1.00 63.84 105 ASN A C 1
ATOM 863 O O . ASN A 1 105 ? -25.862 -5.275 31.793 1.00 63.84 105 ASN A O 1
ATOM 867 N N . ASP A 1 106 ? -25.735 -5.242 34.038 1.00 65.69 106 ASP A N 1
ATOM 868 C CA . ASP A 1 106 ? -26.169 -3.844 34.170 1.00 65.69 106 ASP A CA 1
ATOM 869 C C . ASP A 1 106 ? -25.166 -2.865 33.533 1.00 65.69 106 ASP A C 1
ATOM 871 O O . ASP A 1 106 ? -25.546 -1.999 32.741 1.00 65.69 106 ASP A O 1
ATOM 875 N N . LEU A 1 107 ? -23.865 -3.067 33.766 1.00 61.53 107 LEU A N 1
ATOM 876 C CA . LEU A 1 107 ? -22.800 -2.311 33.100 1.00 61.53 107 LEU A CA 1
ATOM 877 C C . LEU A 1 107 ? -22.861 -2.446 31.580 1.00 61.53 107 LEU A C 1
ATOM 879 O O . LEU A 1 107 ? -22.858 -1.451 30.860 1.00 61.53 107 LEU A O 1
ATOM 883 N N . THR A 1 108 ? -22.966 -3.674 31.081 1.00 62.28 108 THR A N 1
ATOM 884 C CA . THR A 1 108 ? -23.018 -3.969 29.645 1.00 62.28 108 THR A CA 1
ATOM 885 C C . THR A 1 108 ? -24.251 -3.327 29.008 1.00 62.28 108 THR A C 1
ATOM 887 O O . THR A 1 108 ? -24.164 -2.767 27.917 1.00 62.28 108 THR A O 1
ATOM 890 N N . ASN A 1 109 ? -25.391 -3.332 29.700 1.00 66.00 109 ASN A N 1
ATOM 891 C CA . ASN A 1 109 ? -26.616 -2.680 29.243 1.00 66.00 109 ASN A CA 1
ATOM 892 C C . ASN A 1 109 ? -26.498 -1.151 29.232 1.00 66.00 109 ASN A C 1
ATOM 894 O O . ASN A 1 109 ? -26.937 -0.521 28.266 1.00 66.00 109 ASN A O 1
ATOM 898 N N . LYS A 1 110 ? -25.860 -0.548 30.243 1.00 66.12 110 LYS A N 1
ATOM 899 C CA . LYS A 1 110 ? -25.558 0.894 30.277 1.00 66.12 110 LYS A CA 1
ATOM 900 C C . LYS A 1 110 ? -24.595 1.294 29.158 1.00 66.12 110 LYS A C 1
ATOM 902 O O . LYS A 1 110 ? -24.887 2.243 28.432 1.00 66.12 110 LYS A O 1
ATOM 907 N N . PHE A 1 111 ? -23.532 0.523 28.922 1.00 61.78 111 PHE A N 1
ATOM 908 C CA . PHE A 1 111 ? -22.614 0.740 27.797 1.00 61.78 111 PHE A CA 1
ATOM 909 C C . PHE A 1 111 ? -23.314 0.621 26.443 1.00 61.78 111 PHE A C 1
ATOM 911 O O . PHE A 1 111 ? -23.177 1.513 25.610 1.00 61.78 111 PHE A O 1
ATOM 918 N N . ASN A 1 112 ? -24.126 -0.420 26.242 1.00 64.50 112 ASN A N 1
ATOM 919 C CA . ASN A 1 112 ? -24.899 -0.604 25.012 1.00 64.50 112 ASN A CA 1
ATOM 920 C C . ASN A 1 112 ? -25.920 0.523 24.802 1.00 64.50 112 ASN A C 1
ATOM 922 O O . ASN A 1 112 ? -26.187 0.922 23.669 1.00 64.50 112 ASN A O 1
ATOM 926 N N . ARG A 1 113 ? -26.509 1.052 25.881 1.00 66.81 113 ARG A N 1
ATOM 927 C CA . ARG A 1 113 ? -27.428 2.194 25.824 1.00 66.81 113 ARG A CA 1
ATOM 928 C C . ARG A 1 113 ? -26.700 3.467 25.404 1.00 66.81 113 ARG A C 1
ATOM 930 O O . ARG A 1 113 ? -27.198 4.158 24.520 1.00 66.81 113 ARG A O 1
ATOM 937 N N . ILE A 1 114 ? -25.538 3.748 25.990 1.00 62.41 114 ILE A N 1
ATOM 938 C CA . ILE A 1 114 ? -24.666 4.864 25.602 1.00 62.41 114 ILE A CA 1
ATOM 939 C C . ILE A 1 114 ? -24.287 4.709 24.125 1.00 62.41 114 ILE A C 1
ATOM 941 O O . ILE A 1 114 ? -24.558 5.597 23.321 1.00 62.41 114 ILE A O 1
ATOM 945 N N . GLU A 1 115 ? -23.783 3.546 23.720 1.00 62.19 115 GLU A N 1
ATOM 946 C CA . GLU A 1 115 ? -23.406 3.287 22.330 1.00 62.19 115 GLU A CA 1
ATOM 947 C C . GLU A 1 115 ? -24.576 3.513 21.358 1.00 62.19 115 GLU A C 1
ATOM 949 O O . GLU A 1 115 ? -24.411 4.176 20.333 1.00 62.19 115 GLU A O 1
ATOM 954 N N . ARG A 1 116 ? -25.780 3.032 21.691 1.00 65.38 116 ARG A N 1
ATOM 955 C CA . ARG A 1 116 ? -26.986 3.240 20.876 1.00 65.38 116 ARG A CA 1
ATOM 956 C C . ARG A 1 116 ? -27.381 4.712 20.805 1.00 65.38 116 ARG A C 1
ATOM 958 O O . ARG A 1 116 ? -27.513 5.233 19.702 1.00 65.38 116 ARG A O 1
ATOM 965 N N . LEU A 1 117 ? -27.545 5.386 21.945 1.00 58.44 117 LEU A N 1
ATOM 966 C CA . LEU A 1 117 ? -27.966 6.792 22.005 1.00 58.44 117 LEU A CA 1
ATOM 967 C C . LEU A 1 117 ? -27.005 7.701 21.232 1.00 58.44 117 LEU A C 1
ATOM 969 O O . LEU A 1 117 ? -27.441 8.550 20.457 1.00 58.44 117 LEU A O 1
ATOM 973 N N . TYR A 1 118 ? -25.701 7.471 21.362 1.00 54.62 118 TYR A N 1
ATOM 974 C CA . TYR A 1 118 ? -24.700 8.270 20.662 1.00 54.62 118 TYR A CA 1
ATOM 975 C C . TYR A 1 118 ? -24.518 7.867 19.189 1.00 54.62 118 TYR A C 1
ATOM 977 O O . TYR A 1 118 ? -24.222 8.736 18.368 1.00 54.62 118 TYR A O 1
ATOM 985 N N . ASN A 1 119 ? -24.769 6.609 18.799 1.00 60.38 119 ASN A N 1
ATOM 986 C CA . ASN A 1 119 ? -24.860 6.220 17.384 1.00 60.38 119 ASN A CA 1
ATOM 987 C C . ASN A 1 119 ? -26.043 6.898 16.674 1.00 60.38 119 ASN A C 1
ATOM 989 O O . ASN A 1 119 ? -25.905 7.291 15.516 1.00 60.38 119 ASN A O 1
ATOM 993 N N . PHE A 1 120 ? -27.172 7.100 17.360 1.00 54.97 120 PHE A N 1
ATOM 994 C CA . PHE A 1 120 ? -28.309 7.857 16.821 1.00 54.97 120 PHE A CA 1
ATOM 995 C C . PHE A 1 120 ? -28.012 9.357 16.664 1.00 54.97 120 PHE A C 1
ATOM 997 O O . PHE A 1 120 ? -28.493 9.975 15.721 1.00 54.97 120 PHE A O 1
ATOM 1004 N N . LEU A 1 121 ? -27.161 9.945 17.509 1.00 50.72 121 LEU A N 1
ATOM 1005 C CA . LEU A 1 121 ? -26.727 11.343 17.362 1.00 50.72 121 LEU A CA 1
ATOM 1006 C C . LEU A 1 121 ? -25.723 11.555 16.208 1.00 50.72 121 LEU A C 1
ATOM 1008 O O . LEU A 1 121 ? -25.476 12.687 15.800 1.00 50.72 121 LEU A O 1
ATOM 1012 N N . ARG A 1 122 ? -25.175 10.478 15.622 1.00 53.78 122 ARG A N 1
ATOM 1013 C CA . ARG A 1 122 ? -24.280 10.509 14.447 1.00 53.78 122 ARG A CA 1
ATOM 1014 C C . ARG A 1 122 ? -25.017 10.609 13.101 1.00 53.78 122 ARG A C 1
ATOM 1016 O O . ARG A 1 122 ? -24.433 10.285 12.061 1.00 53.78 122 ARG A O 1
ATOM 1023 N N . ILE A 1 123 ? -26.260 11.103 13.067 1.00 42.84 123 ILE A N 1
ATOM 1024 C CA . ILE A 1 123 ? -26.964 11.470 11.821 1.00 42.84 123 ILE A CA 1
ATOM 1025 C C . ILE A 1 123 ? -26.369 12.781 11.278 1.00 42.84 123 ILE A C 1
ATOM 1027 O O . ILE A 1 123 ? -26.982 13.835 11.259 1.00 42.84 123 ILE A O 1
ATOM 1031 N N . ASN A 1 124 ? -25.105 12.719 10.881 1.00 41.75 124 ASN A N 1
ATOM 1032 C CA . ASN A 1 124 ? -24.510 13.590 9.879 1.00 41.75 124 ASN A CA 1
ATOM 1033 C C . ASN A 1 124 ? -23.304 12.871 9.268 1.00 41.75 124 ASN A C 1
ATOM 1035 O O . ASN A 1 124 ? -22.234 13.434 9.049 1.00 41.75 124 ASN A O 1
ATOM 1039 N N . LYS A 1 125 ? -23.496 11.596 8.899 1.00 48.38 125 LYS A N 1
ATOM 1040 C CA . LYS A 1 125 ? -22.807 11.076 7.719 1.00 48.38 125 LYS A CA 1
ATOM 1041 C C . LYS A 1 125 ? -23.314 11.920 6.548 1.00 48.38 125 LYS A C 1
ATOM 1043 O O . LYS A 1 125 ? -24.255 11.531 5.861 1.00 48.38 125 LYS A O 1
ATOM 1048 N N . LYS A 1 126 ? -22.686 13.074 6.282 1.00 44.16 126 LYS A N 1
ATOM 1049 C CA . LYS A 1 126 ? -22.605 13.531 4.895 1.00 44.16 126 LYS A CA 1
ATOM 1050 C C . LYS A 1 126 ? -21.989 12.340 4.180 1.00 44.16 126 LYS A C 1
ATOM 1052 O O . LYS A 1 126 ? -20.816 12.044 4.398 1.00 44.16 126 LYS A O 1
ATOM 1057 N N . LYS A 1 127 ? -22.809 11.585 3.441 1.00 43.06 127 LYS A N 1
ATOM 1058 C CA . LYS A 1 127 ? -22.341 10.624 2.446 1.00 43.06 127 LYS A CA 1
ATOM 1059 C C . LYS A 1 127 ? -21.300 11.408 1.663 1.00 43.06 127 LYS A C 1
ATOM 1061 O O . LYS A 1 127 ? -21.661 12.309 0.910 1.00 43.06 127 LYS A O 1
ATOM 1066 N N . SER A 1 128 ? -20.016 11.168 1.921 1.00 47.78 128 SER A N 1
ATOM 1067 C CA . SER A 1 128 ? -19.009 11.617 0.983 1.00 47.78 128 SER A CA 1
ATOM 1068 C C . SER A 1 128 ? -19.405 10.889 -0.280 1.00 47.78 128 SER A C 1
ATOM 1070 O O . SER A 1 128 ? -19.352 9.659 -0.288 1.00 47.78 128 SER A O 1
ATOM 1072 N N . LEU A 1 129 ? -19.921 11.618 -1.267 1.00 46.84 129 LEU A N 1
ATOM 1073 C CA . LEU A 1 129 ? -20.048 11.089 -2.612 1.00 46.84 129 LEU A CA 1
ATOM 1074 C C . LEU A 1 129 ? -18.697 10.434 -2.885 1.00 46.84 129 LEU A C 1
ATOM 1076 O O . LEU A 1 129 ? -17.655 11.088 -2.766 1.00 46.84 129 LEU A O 1
ATOM 1080 N N . GLU A 1 130 ? -18.702 9.114 -3.041 1.00 50.69 130 GLU A N 1
ATOM 1081 C CA . GLU A 1 130 ? -17.500 8.353 -3.331 1.00 50.69 130 GLU A CA 1
ATOM 1082 C C . GLU A 1 130 ? -17.112 8.737 -4.753 1.00 50.69 130 GLU A C 1
ATOM 1084 O O . GLU A 1 130 ? -17.444 8.055 -5.715 1.00 50.69 130 GLU A O 1
ATOM 1089 N N . ASN A 1 131 ? -16.478 9.904 -4.905 1.00 53.91 131 ASN A N 1
ATOM 1090 C CA . ASN A 1 131 ? -15.862 10.273 -6.162 1.00 53.91 131 ASN A CA 1
ATOM 1091 C C . ASN A 1 131 ? -14.879 9.153 -6.465 1.00 53.91 131 ASN A C 1
ATOM 1093 O O . ASN A 1 131 ? -13.928 8.947 -5.702 1.00 53.91 131 ASN A O 1
ATOM 1097 N N . ILE A 1 132 ? -15.144 8.421 -7.548 1.00 57.06 132 ILE A N 1
ATOM 1098 C CA . ILE A 1 132 ? -14.254 7.388 -8.062 1.00 57.06 132 ILE A CA 1
ATOM 1099 C C . ILE A 1 132 ? -12.919 8.073 -8.323 1.00 57.06 132 ILE A C 1
ATOM 1101 O O . ILE A 1 132 ? -12.760 8.866 -9.258 1.00 57.06 132 ILE A O 1
ATOM 1105 N N . ARG A 1 133 ? -11.967 7.821 -7.424 1.00 68.44 133 ARG A N 1
ATOM 1106 C CA . ARG A 1 133 ? -10.670 8.481 -7.463 1.00 68.44 133 ARG A CA 1
ATOM 1107 C C . ARG A 1 133 ? -9.911 7.935 -8.651 1.00 68.44 133 ARG A C 1
ATOM 1109 O O . ARG A 1 133 ? -9.579 6.757 -8.686 1.00 68.44 133 ARG A O 1
ATOM 1116 N N . SER A 1 134 ? -9.613 8.797 -9.607 1.00 76.81 134 SER A N 1
ATOM 1117 C CA . SER A 1 134 ? -8.885 8.410 -10.809 1.00 76.81 134 SER A CA 1
ATOM 1118 C C . SER A 1 134 ? -7.851 9.461 -11.169 1.00 76.81 134 SER A C 1
ATOM 1120 O O . SER A 1 134 ? -7.966 10.641 -10.823 1.00 76.81 134 SER A O 1
ATOM 1122 N N . LEU A 1 135 ? -6.811 9.010 -11.861 1.00 81.75 135 LEU A N 1
ATOM 1123 C CA . LEU A 1 135 ? -5.820 9.894 -12.453 1.00 81.75 135 LEU A CA 1
ATOM 1124 C C . LEU A 1 135 ? -6.420 10.520 -13.728 1.00 81.75 135 LEU A C 1
ATOM 1126 O O . LEU A 1 135 ? -7.027 9.809 -14.531 1.00 81.75 135 LEU A O 1
ATOM 1130 N N . PRO A 1 136 ? -6.327 11.846 -13.918 1.00 85.31 136 PRO A N 1
ATOM 1131 C CA . PRO A 1 136 ? -6.583 12.470 -15.214 1.00 85.31 136 PRO A CA 1
ATOM 1132 C C . PRO A 1 136 ? -5.590 11.957 -16.268 1.00 85.31 136 PRO A C 1
ATOM 1134 O O . PRO A 1 136 ? -4.416 11.783 -15.948 1.00 85.31 136 PRO A O 1
ATOM 1137 N N . SER A 1 137 ? -6.030 11.764 -17.515 1.00 86.62 137 SER A N 1
ATOM 1138 C CA . SER A 1 137 ? -5.179 11.242 -18.601 1.00 86.62 137 SER A CA 1
ATOM 1139 C C . SER A 1 137 ? -3.935 12.101 -18.844 1.00 86.62 137 SER A C 1
ATOM 1141 O O . SER A 1 137 ? -2.831 11.582 -18.926 1.00 86.62 137 SER A O 1
ATOM 1143 N N . GLU A 1 138 ? -4.088 13.422 -18.808 1.00 88.38 138 GLU A N 1
ATOM 1144 C CA . GLU A 1 138 ? -2.987 14.388 -18.931 1.00 88.38 138 GLU A CA 1
ATOM 1145 C C . GLU A 1 138 ? -1.921 14.225 -17.832 1.00 88.38 138 GLU A C 1
ATOM 1147 O O . GLU A 1 138 ? -0.726 14.369 -18.076 1.00 88.38 138 GLU A O 1
ATOM 1152 N N . LEU A 1 139 ? -2.335 13.868 -16.609 1.00 88.44 139 LEU A N 1
ATOM 1153 C CA . LEU A 1 139 ? -1.391 13.578 -15.532 1.00 88.44 139 LEU A CA 1
ATOM 1154 C C . LEU A 1 139 ? -0.676 12.243 -15.767 1.00 88.44 139 LEU A C 1
ATOM 1156 O O . LEU A 1 139 ? 0.493 12.116 -15.419 1.00 88.44 139 LEU A O 1
ATOM 1160 N N . ILE A 1 140 ? -1.358 11.253 -16.346 1.00 90.00 140 ILE A N 1
ATOM 1161 C CA . ILE A 1 140 ? -0.749 9.967 -16.703 1.00 90.00 140 ILE A CA 1
ATOM 1162 C C . ILE A 1 140 ? 0.337 10.183 -17.764 1.00 90.00 140 ILE A C 1
ATOM 1164 O O . ILE A 1 140 ? 1.466 9.740 -17.565 1.00 90.00 140 ILE A O 1
ATOM 1168 N N . GLU A 1 141 ? 0.032 10.916 -18.836 1.00 91.56 141 GLU A N 1
ATOM 1169 C CA . GLU A 1 141 ? 0.990 11.275 -19.892 1.00 91.56 141 GLU A CA 1
ATOM 1170 C C . GLU A 1 141 ? 2.193 12.035 -19.325 1.00 91.56 141 GLU A C 1
ATOM 1172 O O . GLU A 1 141 ? 3.342 11.656 -19.558 1.00 91.56 141 GLU A O 1
ATOM 1177 N N . TYR A 1 142 ? 1.937 13.038 -18.479 1.00 91.44 142 TYR A N 1
ATOM 1178 C CA . TYR A 1 142 ? 2.993 13.768 -17.787 1.00 91.44 142 TYR A CA 1
ATOM 1179 C C . TYR A 1 142 ? 3.889 12.845 -16.945 1.00 91.44 142 TYR A C 1
ATOM 1181 O O . TYR A 1 142 ? 5.112 12.989 -16.954 1.00 91.44 142 TYR A O 1
ATOM 1189 N N . LEU A 1 143 ? 3.306 11.879 -16.226 1.00 91.25 143 LEU A N 1
ATOM 1190 C CA . LEU A 1 143 ? 4.064 10.922 -15.418 1.00 91.25 143 LEU A CA 1
ATOM 1191 C C . LEU A 1 143 ? 4.901 9.968 -16.272 1.00 91.25 143 LEU A C 1
ATOM 1193 O O . LEU A 1 143 ? 6.026 9.673 -15.872 1.00 91.25 143 LEU A O 1
ATOM 1197 N N . TYR A 1 144 ? 4.411 9.527 -17.434 1.00 92.56 144 TYR A N 1
ATOM 1198 C CA . TYR A 1 144 ? 5.222 8.740 -18.368 1.00 92.56 144 TYR A CA 1
ATOM 1199 C C . TYR A 1 144 ? 6.460 9.519 -18.817 1.00 92.56 144 TYR A C 1
ATOM 1201 O O . TYR A 1 144 ? 7.563 8.985 -18.733 1.00 92.56 144 TYR A O 1
ATOM 1209 N N . CYS A 1 145 ? 6.308 10.791 -19.197 1.00 92.00 145 CYS A N 1
ATOM 1210 C CA . CYS A 1 145 ? 7.439 11.629 -19.607 1.00 92.00 145 CYS A CA 1
ATOM 1211 C C . CYS A 1 145 ? 8.395 11.962 -18.449 1.00 92.00 145 CYS A C 1
ATOM 1213 O O . CYS A 1 145 ? 9.609 12.009 -18.641 1.00 92.00 145 CYS A O 1
ATOM 1215 N N . LEU A 1 146 ? 7.865 12.214 -17.246 1.00 92.44 146 LEU A N 1
ATOM 1216 C CA . LEU A 1 146 ? 8.663 12.567 -16.068 1.00 92.44 146 LEU A CA 1
ATOM 1217 C C . LEU A 1 146 ? 9.481 11.378 -15.544 1.00 92.44 146 LEU A C 1
ATOM 1219 O O . LEU A 1 146 ? 10.603 11.557 -15.069 1.00 92.44 146 LEU A O 1
ATOM 1223 N N . LEU A 1 147 ? 8.888 10.182 -15.551 1.00 92.94 147 LEU A N 1
ATOM 1224 C CA . LEU A 1 147 ? 9.476 8.977 -14.961 1.00 92.94 147 LEU A CA 1
ATOM 1225 C C . LEU A 1 147 ? 10.246 8.124 -15.963 1.00 92.94 147 LEU A C 1
ATOM 1227 O O . LEU A 1 147 ? 10.828 7.124 -15.542 1.00 92.94 147 LEU A O 1
ATOM 1231 N N . ASP A 1 148 ? 10.277 8.526 -17.232 1.00 92.50 148 ASP A N 1
ATOM 1232 C CA . ASP A 1 148 ? 11.074 7.891 -18.272 1.00 92.50 148 ASP A CA 1
ATOM 1233 C C . ASP A 1 148 ? 12.521 7.660 -17.777 1.00 92.50 148 ASP A C 1
ATOM 1235 O O . ASP A 1 148 ? 13.197 8.615 -17.352 1.00 92.50 148 ASP A O 1
ATOM 1239 N N . PRO A 1 149 ? 13.000 6.400 -17.760 1.00 89.94 149 PRO A N 1
ATOM 1240 C CA . PRO A 1 149 ? 14.356 6.082 -17.351 1.00 89.94 149 PRO A CA 1
ATOM 1241 C C . PRO A 1 149 ? 15.438 6.751 -18.194 1.00 89.94 149 PRO A C 1
ATOM 1243 O O . PRO A 1 149 ? 16.517 7.009 -17.657 1.00 89.94 149 PRO A O 1
ATOM 1246 N N . GLU A 1 150 ? 15.179 7.051 -19.467 1.00 88.25 150 GLU A N 1
ATOM 1247 C CA . GLU A 1 150 ? 16.166 7.633 -20.385 1.00 88.25 150 GLU A CA 1
ATOM 1248 C C . GLU A 1 150 ? 16.293 9.149 -20.199 1.00 88.25 150 GLU A C 1
ATOM 1250 O O . GLU A 1 150 ? 17.396 9.701 -20.257 1.00 88.25 150 GLU A O 1
ATOM 1255 N N . ASN A 1 151 ? 15.201 9.822 -19.833 1.00 84.06 151 ASN A N 1
ATOM 1256 C CA . ASN A 1 151 ? 15.177 11.267 -19.629 1.00 84.06 151 ASN A CA 1
ATOM 1257 C C . ASN A 1 151 ? 15.921 11.687 -18.348 1.00 84.06 151 ASN A C 1
ATOM 1259 O O . ASN A 1 151 ? 15.364 11.714 -17.254 1.00 84.06 151 ASN A O 1
ATOM 1263 N N . GLN A 1 152 ? 17.204 12.039 -18.458 1.00 78.50 152 GLN A N 1
ATOM 1264 C CA . GLN A 1 152 ? 18.011 12.430 -17.294 1.00 78.50 152 GLN A CA 1
ATOM 1265 C C . GLN A 1 152 ? 17.711 13.842 -16.777 1.00 78.50 152 GLN A C 1
ATOM 1267 O O . GLN A 1 152 ? 17.896 14.101 -15.588 1.00 78.50 152 GLN A O 1
ATOM 1272 N N . VAL A 1 153 ? 17.290 14.758 -17.651 1.00 80.00 153 VAL A N 1
ATOM 1273 C CA . VAL A 1 153 ? 17.195 16.189 -17.323 1.00 80.00 153 VAL A CA 1
ATOM 1274 C C . VAL A 1 153 ? 15.981 16.469 -16.442 1.00 80.00 153 VAL A C 1
ATOM 1276 O O . VAL A 1 153 ? 16.097 17.166 -15.435 1.00 80.00 153 VAL A O 1
ATOM 1279 N N . ASN A 1 154 ? 14.834 15.877 -16.781 1.00 82.75 154 ASN A N 1
ATOM 1280 C CA . ASN A 1 154 ? 13.573 16.165 -16.097 1.00 82.75 154 ASN A CA 1
ATOM 1281 C C . ASN A 1 154 ? 13.241 15.152 -14.992 1.00 82.75 154 ASN A C 1
ATOM 1283 O O . ASN A 1 154 ? 12.405 15.438 -14.133 1.00 82.75 154 ASN A O 1
ATOM 1287 N N . ASN A 1 155 ? 13.882 13.979 -14.979 1.00 89.94 155 ASN A N 1
ATOM 1288 C CA . ASN A 1 155 ? 13.542 12.923 -14.033 1.00 89.94 155 ASN A CA 1
ATOM 1289 C C . ASN A 1 155 ? 14.030 13.264 -12.608 1.00 89.94 155 ASN A C 1
ATOM 1291 O O . ASN A 1 155 ? 15.214 13.539 -12.387 1.00 89.94 155 ASN A O 1
ATOM 1295 N N . PRO A 1 156 ? 13.152 13.195 -11.588 1.00 88.31 156 PRO A N 1
ATOM 1296 C CA . PRO A 1 156 ? 13.506 13.556 -10.218 1.00 88.31 156 PRO A CA 1
ATOM 1297 C C . PRO A 1 156 ? 14.542 12.619 -9.575 1.00 88.31 156 PRO A C 1
ATOM 1299 O O . PRO A 1 156 ? 15.069 12.927 -8.497 1.00 88.31 156 PRO A O 1
ATOM 1302 N N . PHE A 1 157 ? 14.842 11.461 -10.166 1.00 90.12 157 PHE A N 1
ATOM 1303 C CA . PHE A 1 157 ? 15.797 10.487 -9.641 1.00 90.12 157 PHE A CA 1
ATOM 1304 C C . PHE A 1 157 ? 17.113 10.534 -10.425 1.00 90.12 157 PHE A C 1
ATOM 1306 O O . PHE A 1 157 ? 17.161 10.209 -11.601 1.00 90.12 157 PHE A O 1
ATOM 1313 N N . LYS A 1 158 ? 18.215 10.895 -9.751 1.00 86.69 158 LYS A N 1
ATOM 1314 C CA . LYS A 1 158 ? 19.542 10.982 -10.388 1.00 86.69 158 LYS A CA 1
ATOM 1315 C C . LYS A 1 158 ? 20.143 9.608 -10.736 1.00 86.69 158 LYS A C 1
ATOM 1317 O O . LYS A 1 158 ? 20.579 9.427 -11.871 1.00 86.69 158 LYS A O 1
ATOM 1322 N N . PRO A 1 159 ? 20.187 8.621 -9.813 1.00 89.50 159 PRO A N 1
ATOM 1323 C CA . PRO A 1 159 ? 20.824 7.341 -10.112 1.00 89.50 159 PRO A CA 1
ATOM 1324 C C . PRO A 1 159 ? 20.027 6.563 -11.160 1.00 89.50 159 PRO A C 1
ATOM 1326 O O . PRO A 1 159 ? 18.826 6.357 -10.986 1.00 89.50 159 PRO A O 1
ATOM 1329 N N . PHE A 1 160 ? 20.699 6.074 -12.206 1.00 89.06 160 PHE A N 1
ATOM 1330 C CA . PHE A 1 160 ? 20.056 5.349 -13.310 1.00 89.06 160 PHE A CA 1
ATOM 1331 C C . PHE A 1 160 ? 19.259 4.127 -12.830 1.00 89.06 160 PHE A C 1
ATOM 1333 O O . PHE A 1 160 ? 18.095 3.959 -13.177 1.00 89.06 160 PHE A O 1
ATOM 1340 N N . ARG A 1 161 ? 19.828 3.351 -11.900 1.00 90.00 161 ARG A N 1
ATOM 1341 C CA . ARG A 1 161 ? 19.142 2.228 -11.239 1.00 90.00 161 ARG A CA 1
ATOM 1342 C C . ARG A 1 161 ? 17.852 2.642 -10.524 1.00 90.00 161 ARG A C 1
ATOM 1344 O O . ARG A 1 161 ? 16.860 1.921 -10.572 1.00 90.00 161 ARG A O 1
ATOM 1351 N N . THR A 1 162 ? 17.852 3.800 -9.861 1.00 91.00 162 THR A N 1
ATOM 1352 C CA . THR A 1 162 ? 16.664 4.317 -9.168 1.00 91.00 162 THR A CA 1
ATOM 1353 C C . THR A 1 162 ? 15.616 4.827 -10.156 1.00 91.00 162 THR A C 1
ATOM 1355 O O . THR A 1 162 ? 14.434 4.650 -9.886 1.00 91.00 162 THR A O 1
ATOM 1358 N N . ARG A 1 163 ? 16.014 5.399 -11.304 1.00 93.19 163 ARG A N 1
ATOM 1359 C CA . ARG A 1 163 ? 15.074 5.777 -12.375 1.00 93.19 163 ARG A CA 1
ATOM 1360 C C . ARG A 1 163 ? 14.296 4.563 -12.876 1.00 93.19 163 ARG A C 1
ATOM 1362 O O . ARG A 1 163 ? 13.072 4.560 -12.797 1.00 93.19 163 ARG A O 1
ATOM 1369 N N . TRP A 1 164 ? 15.007 3.504 -13.261 1.00 93.88 164 TRP A N 1
ATOM 1370 C CA . TRP A 1 164 ? 14.401 2.246 -13.702 1.00 93.88 164 TRP A CA 1
ATOM 1371 C C . TRP A 1 164 ? 13.515 1.606 -12.640 1.00 93.88 164 TRP A C 1
ATOM 1373 O O . TRP A 1 164 ? 12.376 1.251 -12.918 1.00 93.88 164 TRP A O 1
ATOM 1383 N N . GLN A 1 165 ? 14.000 1.509 -11.402 1.00 93.06 165 GLN A N 1
ATOM 1384 C CA . GLN A 1 165 ? 13.198 0.976 -10.303 1.00 93.06 165 GLN A CA 1
ATOM 1385 C C . GLN A 1 165 ? 11.898 1.763 -10.109 1.00 93.06 165 GLN A C 1
ATOM 1387 O O . GLN A 1 165 ? 10.834 1.163 -9.976 1.00 93.06 165 GLN A O 1
ATOM 1392 N N . THR A 1 166 ? 11.972 3.094 -10.102 1.00 93.12 166 THR A N 1
ATOM 1393 C CA . THR A 1 166 ? 10.790 3.944 -9.962 1.00 93.12 166 THR A CA 1
ATOM 1394 C C . THR A 1 166 ? 9.824 3.769 -11.128 1.00 93.12 166 THR A C 1
ATOM 1396 O O . THR A 1 166 ? 8.618 3.675 -10.904 1.00 93.12 166 THR A O 1
ATOM 1399 N N . TYR A 1 167 ? 10.339 3.700 -12.354 1.00 94.38 167 TYR A N 1
ATOM 1400 C CA . TYR A 1 167 ? 9.523 3.492 -13.543 1.00 94.38 167 TYR A CA 1
ATOM 1401 C C . TYR A 1 167 ? 8.771 2.158 -13.479 1.00 94.38 167 TYR A C 1
ATOM 1403 O O . TYR A 1 167 ? 7.557 2.131 -13.646 1.00 94.38 167 TYR A O 1
ATOM 1411 N N . ILE A 1 168 ? 9.450 1.068 -13.112 1.00 94.50 168 ILE A N 1
ATOM 1412 C CA . ILE A 1 168 ? 8.812 -0.244 -12.941 1.00 94.50 168 ILE A CA 1
ATOM 1413 C C . ILE A 1 168 ? 7.754 -0.218 -11.833 1.00 94.50 168 ILE A C 1
ATOM 1415 O O . ILE A 1 168 ? 6.651 -0.719 -12.040 1.00 94.50 168 ILE A O 1
ATOM 1419 N N . ILE A 1 169 ? 8.042 0.405 -10.684 1.00 93.62 169 ILE A N 1
ATOM 1420 C CA . ILE A 1 169 ? 7.056 0.585 -9.604 1.00 93.62 169 ILE A CA 1
ATOM 1421 C C . ILE A 1 169 ? 5.808 1.303 -10.135 1.00 93.62 169 ILE A C 1
ATOM 1423 O O . ILE A 1 169 ? 4.689 0.869 -9.867 1.00 93.62 169 ILE A O 1
ATOM 1427 N N . PHE A 1 170 ? 5.989 2.380 -10.901 1.00 92.56 170 PHE A N 1
ATOM 1428 C CA . PHE A 1 170 ? 4.891 3.135 -11.498 1.00 92.56 170 PHE A CA 1
ATOM 1429 C C . PHE A 1 170 ? 4.074 2.291 -12.486 1.00 92.56 170 PHE A C 1
ATOM 1431 O O . PHE A 1 170 ? 2.856 2.221 -12.341 1.00 92.56 170 PHE A O 1
ATOM 1438 N N . ILE A 1 171 ? 4.729 1.603 -13.426 1.00 92.75 171 ILE A N 1
ATOM 1439 C CA . ILE A 1 171 ? 4.080 0.744 -14.429 1.00 92.75 171 ILE A CA 1
ATOM 1440 C C . ILE A 1 171 ? 3.282 -0.375 -13.761 1.00 92.75 171 ILE A C 1
ATOM 1442 O O . ILE A 1 171 ? 2.130 -0.606 -14.120 1.00 92.75 171 ILE A O 1
ATOM 1446 N N . MET A 1 172 ? 3.858 -1.046 -12.761 1.00 91.69 172 MET A N 1
ATOM 1447 C CA . MET A 1 172 ? 3.177 -2.128 -12.050 1.00 91.69 172 MET A CA 1
ATOM 1448 C C . MET A 1 172 ? 1.962 -1.622 -11.270 1.00 91.69 172 MET A C 1
ATOM 1450 O O . MET A 1 172 ? 0.908 -2.246 -11.312 1.00 91.69 172 MET A O 1
ATOM 1454 N N . LEU A 1 173 ? 2.068 -0.481 -10.588 1.00 90.75 173 LEU A N 1
ATOM 1455 C CA . LEU A 1 173 ? 0.926 0.096 -9.876 1.00 90.75 173 LEU A CA 1
ATOM 1456 C C . LEU A 1 173 ? -0.173 0.561 -10.840 1.00 90.75 173 LEU A C 1
ATOM 1458 O O . LEU A 1 173 ? -1.347 0.321 -10.577 1.00 90.75 173 LEU A O 1
ATOM 1462 N N . LEU A 1 174 ? 0.199 1.189 -11.959 1.00 89.94 174 LEU A N 1
ATOM 1463 C CA . LEU A 1 174 ? -0.749 1.741 -12.925 1.00 89.94 174 LEU A CA 1
ATOM 1464 C C . LEU A 1 174 ? -1.461 0.654 -13.742 1.00 89.94 174 LEU A C 1
ATOM 1466 O O . LEU A 1 174 ? -2.681 0.692 -13.865 1.00 89.94 174 LEU A O 1
ATOM 1470 N N . HIS A 1 175 ? -0.718 -0.305 -14.302 1.00 89.25 175 HIS A N 1
ATOM 1471 C CA . HIS A 1 175 ? -1.280 -1.300 -15.221 1.00 89.25 175 HIS A CA 1
ATOM 1472 C C . HIS A 1 175 ? -1.817 -2.549 -14.528 1.00 89.25 175 HIS A C 1
ATOM 1474 O O . HIS A 1 175 ? -2.738 -3.172 -15.047 1.00 89.25 175 HIS A O 1
ATOM 1480 N N . LEU A 1 176 ? -1.248 -2.936 -13.383 1.00 88.56 176 LEU A N 1
ATOM 1481 C CA . LEU A 1 176 ? -1.675 -4.139 -12.660 1.00 88.56 176 LEU A CA 1
ATOM 1482 C C . LEU A 1 176 ? -2.593 -3.811 -11.476 1.00 88.56 176 LEU A C 1
ATOM 1484 O O . LEU A 1 176 ? -3.149 -4.725 -10.871 1.00 88.56 176 LEU A O 1
ATOM 1488 N N . GLY A 1 177 ? -2.739 -2.529 -11.116 1.00 86.31 177 GLY A N 1
ATOM 1489 C CA . GLY A 1 177 ? -3.572 -2.105 -9.989 1.00 86.31 177 GLY A CA 1
ATOM 1490 C C . GLY A 1 177 ? -3.123 -2.719 -8.662 1.00 86.31 177 GLY A C 1
ATOM 1491 O O . GLY A 1 177 ? -3.948 -3.058 -7.817 1.00 86.31 177 GLY A O 1
ATOM 1492 N N . LEU A 1 178 ? -1.820 -2.953 -8.488 1.00 86.12 178 LEU A N 1
ATOM 1493 C CA . LEU A 1 178 ? -1.315 -3.566 -7.263 1.00 86.12 178 LEU A CA 1
ATOM 1494 C C . LEU A 1 178 ? -1.479 -2.618 -6.085 1.00 86.12 178 LEU A C 1
ATOM 1496 O O . LEU A 1 178 ? -1.182 -1.428 -6.173 1.00 86.12 178 LEU A O 1
ATOM 1500 N N . ARG A 1 179 ? -1.847 -3.171 -4.932 1.00 83.88 179 ARG A N 1
ATOM 1501 C CA . ARG A 1 179 ? -1.686 -2.442 -3.673 1.00 83.88 179 ARG A CA 1
ATOM 1502 C C . ARG A 1 179 ? -0.208 -2.405 -3.311 1.00 83.88 179 ARG A C 1
ATOM 1504 O O . ARG A 1 179 ? 0.533 -3.347 -3.581 1.00 83.88 179 ARG A O 1
ATOM 1511 N N . ARG A 1 180 ? 0.229 -1.371 -2.596 1.00 85.19 180 ARG A N 1
ATOM 1512 C CA . ARG A 1 180 ? 1.625 -1.247 -2.133 1.00 85.19 180 ARG A CA 1
ATOM 1513 C C . ARG A 1 180 ? 2.157 -2.480 -1.417 1.00 85.19 180 ARG A C 1
ATOM 1515 O O . ARG A 1 180 ? 3.293 -2.863 -1.649 1.00 85.19 180 ARG A O 1
ATOM 1522 N N . GLY A 1 181 ? 1.351 -3.078 -0.538 1.00 81.88 181 GLY A N 1
ATOM 1523 C CA . GLY A 1 181 ? 1.742 -4.305 0.158 1.00 81.88 181 GLY A CA 1
ATOM 1524 C C . GLY A 1 181 ? 2.019 -5.436 -0.830 1.00 81.88 181 GLY A C 1
ATOM 1525 O O . GLY A 1 181 ? 3.085 -6.027 -0.788 1.00 81.88 181 GLY A O 1
ATOM 1526 N N . GLU A 1 182 ? 1.107 -5.644 -1.782 1.00 87.19 182 GLU A N 1
ATOM 1527 C CA . GLU A 1 182 ? 1.228 -6.664 -2.829 1.00 87.19 182 GLU A CA 1
ATOM 1528 C C . GLU A 1 182 ? 2.496 -6.438 -3.666 1.00 87.19 182 GLU A C 1
ATOM 1530 O O . GLU A 1 182 ? 3.314 -7.341 -3.788 1.00 87.19 182 GLU A O 1
ATOM 1535 N N . LEU A 1 183 ? 2.719 -5.208 -4.147 1.00 90.00 183 LEU A N 1
ATOM 1536 C CA . LEU A 1 183 ? 3.907 -4.833 -4.922 1.00 90.00 183 LEU A CA 1
ATOM 1537 C C . LEU A 1 183 ? 5.220 -5.160 -4.188 1.00 90.00 183 LEU A C 1
ATOM 1539 O O . LEU A 1 183 ? 6.169 -5.653 -4.795 1.00 90.00 183 LEU A O 1
ATOM 1543 N N . LEU A 1 184 ? 5.286 -4.860 -2.889 1.00 89.75 184 LEU A N 1
ATOM 1544 C CA . LEU A 1 184 ? 6.492 -5.035 -2.075 1.00 89.75 184 LEU A CA 1
ATOM 1545 C C . LEU A 1 184 ? 6.737 -6.484 -1.636 1.00 89.75 184 LEU A C 1
ATOM 1547 O O . LEU A 1 184 ? 7.844 -6.782 -1.173 1.00 89.75 184 LEU A O 1
ATOM 1551 N N . SER A 1 185 ? 5.737 -7.353 -1.770 1.00 88.31 185 SER A N 1
ATOM 1552 C CA . SER A 1 185 ? 5.836 -8.789 -1.493 1.00 88.31 185 SER A CA 1
ATOM 1553 C C . SER A 1 185 ? 6.169 -9.613 -2.740 1.00 88.31 185 SER A C 1
ATOM 1555 O O . SER A 1 185 ? 6.506 -10.787 -2.613 1.00 88.31 185 SER A O 1
ATOM 1557 N N . LEU A 1 186 ? 6.129 -9.024 -3.942 1.00 90.19 186 LEU A N 1
ATOM 1558 C CA . LEU A 1 186 ? 6.407 -9.757 -5.179 1.00 90.19 186 LEU A CA 1
ATOM 1559 C C . LEU A 1 186 ? 7.864 -10.253 -5.251 1.00 90.19 186 LEU A C 1
ATOM 1561 O O . LEU A 1 186 ? 8.795 -9.453 -5.084 1.00 90.19 186 LEU A O 1
ATOM 1565 N N . PRO A 1 187 ? 8.090 -11.545 -5.550 1.00 90.25 187 PRO A N 1
ATOM 1566 C CA . PRO A 1 187 ? 9.421 -12.086 -5.782 1.00 90.25 187 PRO A CA 1
ATOM 1567 C C . PRO A 1 187 ? 9.915 -11.785 -7.205 1.00 90.25 187 PRO A C 1
ATOM 1569 O O . PRO A 1 187 ? 9.153 -11.374 -8.078 1.00 90.25 187 PRO A O 1
ATOM 1572 N N . VAL A 1 188 ? 11.202 -12.017 -7.467 1.00 89.56 188 VAL A N 1
ATOM 1573 C CA . VAL A 1 188 ? 11.806 -11.845 -8.806 1.00 89.56 188 VAL A CA 1
ATOM 1574 C C . VAL A 1 188 ? 11.185 -12.775 -9.853 1.00 89.56 188 VAL A C 1
ATOM 1576 O O . VAL A 1 188 ? 11.032 -12.393 -11.006 1.00 89.56 188 VAL A O 1
ATOM 1579 N N . ASN A 1 189 ? 10.794 -13.984 -9.455 1.00 87.94 189 ASN A N 1
ATOM 1580 C CA . ASN A 1 189 ? 10.197 -15.006 -10.319 1.00 87.94 189 ASN A CA 1
ATOM 1581 C C . ASN A 1 189 ? 8.653 -14.976 -10.301 1.00 87.94 189 ASN A C 1
ATOM 1583 O O . ASN A 1 189 ? 8.001 -16.021 -10.437 1.00 87.94 189 ASN A O 1
ATOM 1587 N N . CYS A 1 190 ? 8.072 -13.791 -10.085 1.00 88.69 190 CYS A N 1
ATOM 1588 C CA . CYS A 1 190 ? 6.626 -13.601 -9.974 1.00 88.69 190 CYS A CA 1
ATOM 1589 C C . CYS A 1 190 ? 5.879 -13.816 -11.297 1.00 88.69 190 CYS A C 1
ATOM 1591 O O . CYS A 1 190 ? 4.711 -14.200 -11.277 1.00 88.69 190 CYS A O 1
ATOM 1593 N N . ILE A 1 191 ? 6.553 -13.609 -12.431 1.00 90.69 191 ILE A N 1
ATOM 1594 C CA . ILE A 1 191 ? 5.991 -13.832 -13.763 1.00 90.69 191 ILE A CA 1
ATOM 1595 C C . ILE A 1 191 ? 5.899 -15.334 -14.020 1.00 90.69 191 ILE A C 1
ATOM 1597 O O . ILE A 1 191 ? 6.891 -16.062 -13.941 1.00 90.69 191 ILE A O 1
ATOM 1601 N N . LYS A 1 192 ? 4.694 -15.789 -14.350 1.00 91.75 192 LYS A N 1
ATOM 1602 C CA . LYS A 1 192 ? 4.394 -17.138 -14.822 1.00 91.75 192 LYS A CA 1
ATOM 1603 C C . LYS A 1 192 ? 3.954 -17.069 -16.276 1.00 91.75 192 LYS A C 1
ATOM 1605 O O . LYS A 1 192 ? 3.415 -16.058 -16.725 1.00 91.75 192 LYS A O 1
ATOM 1610 N N . SER A 1 193 ? 4.207 -18.145 -17.008 1.00 91.62 193 SER A N 1
ATOM 1611 C CA . SER A 1 193 ? 3.791 -18.287 -18.396 1.00 91.62 193 SER A CA 1
ATOM 1612 C C . SER A 1 193 ? 3.189 -19.664 -18.634 1.00 91.62 193 SER A C 1
ATOM 1614 O O . SER A 1 193 ? 3.494 -20.628 -17.931 1.00 91.62 193 SER A O 1
ATOM 1616 N N . GLY A 1 194 ? 2.307 -19.739 -19.622 1.00 91.19 194 GLY A N 1
ATOM 1617 C CA . GLY A 1 194 ? 1.654 -20.968 -20.041 1.00 91.19 194 GLY A CA 1
ATOM 1618 C C . GLY A 1 194 ? 1.214 -20.847 -21.488 1.00 91.19 194 GLY A C 1
ATOM 1619 O O . GLY A 1 194 ? 0.734 -19.795 -21.911 1.00 91.19 194 GLY A O 1
ATOM 1620 N N . TYR A 1 195 ? 1.411 -21.914 -22.253 1.00 91.19 195 TYR A N 1
ATOM 1621 C CA . TYR A 1 195 ? 0.988 -21.960 -23.643 1.00 91.19 195 TYR A CA 1
ATOM 1622 C C . TYR A 1 195 ? -0.520 -22.209 -23.723 1.00 91.19 195 TYR A C 1
ATOM 1624 O O . TYR A 1 195 ? -1.030 -23.146 -23.106 1.00 91.19 195 TYR A O 1
ATOM 1632 N N . ASP A 1 196 ? -1.239 -21.359 -24.453 1.00 88.88 196 ASP A N 1
ATOM 1633 C CA . ASP A 1 196 ? -2.671 -21.514 -24.674 1.00 88.88 196 ASP A CA 1
ATOM 1634 C C . ASP A 1 196 ? -2.934 -22.090 -26.065 1.00 88.88 196 ASP A C 1
ATOM 1636 O O . ASP A 1 196 ? -2.938 -21.372 -27.065 1.00 88.88 196 ASP A O 1
ATOM 1640 N N . ASN A 1 197 ? -3.237 -23.389 -26.106 1.00 88.56 197 ASN A N 1
ATOM 1641 C CA . ASN A 1 197 ? -3.564 -24.116 -27.334 1.00 88.56 197 ASN A CA 1
ATOM 1642 C C . ASN A 1 197 ? -4.729 -23.494 -28.124 1.00 88.56 197 ASN A C 1
ATOM 1644 O O . ASN A 1 197 ? -4.819 -23.706 -29.328 1.00 88.56 197 ASN A O 1
ATOM 1648 N N . ARG A 1 198 ? -5.640 -22.750 -27.476 1.00 86.50 198 ARG A N 1
ATOM 1649 C CA . ARG A 1 198 ? -6.798 -22.143 -28.157 1.00 86.50 198 ARG A CA 1
ATOM 1650 C C . ARG A 1 198 ? -6.429 -20.885 -28.930 1.00 86.50 198 ARG A C 1
ATOM 1652 O O . ARG A 1 198 ? -7.019 -20.621 -29.970 1.00 86.50 198 ARG A O 1
ATOM 1659 N N . LEU A 1 199 ? -5.491 -20.104 -28.400 1.00 82.12 199 LEU A N 1
ATOM 1660 C CA . LEU A 1 199 ? -4.995 -18.881 -29.035 1.00 82.12 199 LEU A CA 1
ATOM 1661 C C . LEU A 1 199 ? -3.695 -19.107 -29.815 1.00 82.12 199 LEU A C 1
ATOM 1663 O O . LEU A 1 199 ? -3.246 -18.200 -30.507 1.00 82.12 199 LEU A O 1
ATOM 1667 N N . ASN A 1 200 ? -3.113 -20.307 -29.713 1.00 88.06 200 ASN A N 1
ATOM 1668 C CA . ASN A 1 200 ? -1.832 -20.674 -30.311 1.00 88.06 200 ASN A CA 1
ATOM 1669 C C . ASN A 1 200 ? -0.690 -19.721 -29.894 1.00 88.06 200 ASN A C 1
ATOM 1671 O O . ASN A 1 200 ? 0.229 -19.469 -30.672 1.00 88.06 200 ASN A O 1
ATOM 1675 N N . ASP A 1 201 ? -0.756 -19.182 -28.670 1.00 88.94 201 ASP A N 1
ATOM 1676 C CA . ASP A 1 201 ? 0.179 -18.180 -28.143 1.00 88.94 201 ASP A CA 1
ATOM 1677 C C . ASP A 1 201 ? 0.432 -18.375 -26.634 1.00 88.94 201 ASP A C 1
ATOM 1679 O O . ASP A 1 201 ? -0.329 -19.042 -25.925 1.00 88.94 201 ASP A O 1
ATOM 1683 N N . PHE A 1 202 ? 1.516 -17.788 -26.128 1.00 88.06 202 PHE A N 1
ATOM 1684 C CA . PHE A 1 202 ? 1.857 -17.787 -24.709 1.00 88.06 202 PHE A CA 1
ATOM 1685 C C . PHE A 1 202 ? 1.078 -16.715 -23.948 1.00 88.06 202 PHE A C 1
ATOM 1687 O O . PHE A 1 202 ? 1.113 -15.528 -24.272 1.00 88.06 202 PHE A O 1
ATOM 1694 N N . ARG A 1 203 ? 0.441 -17.127 -22.852 1.00 91.25 203 ARG A N 1
ATOM 1695 C CA . ARG A 1 203 ? -0.134 -16.221 -21.858 1.00 91.25 203 ARG A CA 1
ATOM 1696 C C . ARG A 1 203 ? 0.827 -16.039 -20.697 1.00 91.25 203 ARG A C 1
ATOM 1698 O O . ARG A 1 203 ? 1.483 -16.988 -20.272 1.00 91.25 203 ARG A O 1
ATOM 1705 N N . TYR A 1 204 ? 0.845 -14.828 -20.155 1.00 93.25 204 TYR A N 1
ATOM 1706 C CA . TYR A 1 204 ? 1.659 -14.457 -19.006 1.00 93.25 204 TYR A CA 1
ATOM 1707 C C . TYR A 1 204 ? 0.768 -13.910 -17.894 1.00 93.25 204 TYR A C 1
ATOM 1709 O O . TYR A 1 204 ? -0.209 -13.206 -18.160 1.00 93.25 204 TYR A O 1
ATOM 1717 N N . TRP A 1 205 ? 1.098 -14.222 -16.645 1.00 93.31 205 TRP A N 1
ATOM 1718 C CA . TRP A 1 205 ? 0.392 -13.698 -15.478 1.00 93.31 205 TRP A CA 1
ATOM 1719 C C . TRP A 1 205 ? 1.316 -13.573 -14.266 1.00 93.31 205 TRP A C 1
ATOM 1721 O O . TRP A 1 205 ? 2.396 -14.160 -14.220 1.00 93.31 205 TRP A O 1
ATOM 1731 N N . VAL A 1 206 ? 0.880 -12.799 -13.276 1.00 91.38 206 VAL A N 1
ATOM 1732 C CA . VAL A 1 206 ? 1.538 -12.652 -11.974 1.00 91.38 206 VAL A CA 1
ATOM 1733 C C . VAL A 1 206 ? 0.633 -13.229 -10.896 1.00 91.38 206 VAL A C 1
ATOM 1735 O O . VAL A 1 206 ? -0.549 -12.884 -10.831 1.00 91.38 206 VAL A O 1
ATOM 1738 N N . ASN A 1 207 ? 1.188 -14.081 -10.036 1.00 88.38 207 ASN A N 1
ATOM 1739 C CA . ASN A 1 207 ? 0.500 -14.541 -8.832 1.00 88.38 207 ASN A CA 1
ATOM 1740 C C . ASN A 1 207 ? 0.662 -13.495 -7.725 1.00 88.38 207 ASN A C 1
ATOM 1742 O O . ASN A 1 207 ? 1.780 -13.110 -7.383 1.00 88.38 207 ASN A O 1
ATOM 1746 N N . ILE A 1 208 ? -0.456 -13.038 -7.168 1.00 86.38 208 ILE A N 1
ATOM 1747 C CA . ILE A 1 208 ? -0.484 -12.181 -5.986 1.00 86.38 208 ILE A CA 1
ATOM 1748 C C . ILE A 1 208 ? -0.759 -13.077 -4.791 1.00 86.38 208 ILE A C 1
ATOM 1750 O O . ILE A 1 208 ? -1.900 -13.443 -4.533 1.00 86.38 208 ILE A O 1
ATOM 1754 N N . GLU A 1 209 ? 0.300 -13.454 -4.090 1.00 81.00 209 GLU A N 1
ATOM 1755 C CA . GLU A 1 209 ? 0.244 -14.257 -2.873 1.00 81.00 209 GLU A CA 1
ATOM 1756 C C . GLU A 1 209 ? 1.342 -13.816 -1.897 1.00 81.00 209 GLU A C 1
ATOM 1758 O O . GLU A 1 209 ? 2.264 -13.073 -2.250 1.00 81.00 209 GLU A O 1
ATOM 1763 N N . ASN A 1 210 ? 1.211 -14.225 -0.637 1.00 71.50 210 ASN A N 1
ATOM 1764 C CA . ASN A 1 210 ? 2.200 -13.938 0.393 1.00 71.50 210 ASN A CA 1
ATOM 1765 C C . ASN A 1 210 ? 3.423 -14.829 0.173 1.00 71.50 210 ASN A C 1
ATOM 1767 O O . ASN A 1 210 ? 3.495 -15.957 0.656 1.00 71.50 210 ASN A O 1
ATOM 1771 N N . HIS A 1 211 ? 4.382 -14.320 -0.592 1.00 67.75 211 HIS A N 1
ATOM 1772 C CA . HIS A 1 211 ? 5.639 -15.006 -0.835 1.00 67.75 211 HIS A CA 1
ATOM 1773 C C . HIS A 1 211 ? 6.667 -14.664 0.247 1.00 67.75 211 HIS A C 1
ATOM 1775 O O . HIS A 1 211 ? 6.917 -13.492 0.523 1.00 67.75 211 HIS A O 1
ATOM 1781 N N . HIS A 1 212 ? 7.334 -15.690 0.781 1.00 66.62 212 HIS A N 1
ATOM 1782 C CA . HIS A 1 212 ? 8.533 -15.548 1.616 1.00 66.62 212 HIS A CA 1
ATOM 1783 C C . HIS A 1 212 ? 8.356 -14.689 2.891 1.00 66.62 212 HIS A C 1
ATOM 1785 O O . HIS A 1 212 ? 9.303 -14.012 3.295 1.00 66.62 212 HIS A O 1
ATOM 1791 N N . GLU A 1 213 ? 7.186 -14.721 3.550 1.00 65.31 213 GLU A N 1
ATOM 1792 C CA . GLU A 1 213 ? 6.942 -13.976 4.808 1.00 65.31 213 GLU A CA 1
ATOM 1793 C C . GLU A 1 213 ? 7.942 -14.333 5.927 1.00 65.31 213 GLU A C 1
ATOM 1795 O O . GLU A 1 213 ? 8.345 -13.463 6.711 1.00 65.31 213 GLU A O 1
ATOM 1800 N N . ASP A 1 214 ? 8.395 -15.588 5.957 1.00 68.88 214 ASP A N 1
ATOM 1801 C CA . ASP A 1 214 ? 9.332 -16.108 6.962 1.00 68.88 214 ASP A CA 1
ATOM 1802 C C . ASP A 1 214 ? 10.762 -15.571 6.792 1.00 68.88 214 ASP A C 1
ATOM 1804 O O . ASP A 1 214 ? 11.514 -15.492 7.759 1.00 68.88 214 ASP A O 1
ATOM 1808 N N . ILE A 1 215 ? 11.132 -15.163 5.573 1.00 74.62 215 ILE A N 1
ATOM 1809 C CA . ILE A 1 215 ? 12.490 -14.712 5.209 1.00 74.62 215 ILE A CA 1
ATOM 1810 C C . ILE A 1 215 ? 12.561 -13.172 5.170 1.00 74.62 215 ILE A C 1
ATOM 1812 O O . ILE A 1 215 ? 13.621 -12.579 4.983 1.00 74.62 215 ILE A O 1
ATOM 1816 N N . ASP A 1 216 ? 11.428 -12.486 5.329 1.00 78.56 216 ASP A N 1
ATOM 1817 C CA . ASP A 1 216 ? 11.382 -11.030 5.287 1.00 78.56 216 ASP A CA 1
ATOM 1818 C C . ASP A 1 216 ? 11.947 -10.399 6.568 1.00 78.56 216 ASP A C 1
ATOM 1820 O O . ASP A 1 216 ? 11.321 -10.431 7.627 1.00 78.56 216 ASP A O 1
ATOM 1824 N N . GLU A 1 217 ? 13.118 -9.774 6.453 1.00 79.38 217 GLU A N 1
ATOM 1825 C CA . GLU A 1 217 ? 13.806 -9.069 7.545 1.00 79.38 217 GLU A CA 1
ATOM 1826 C C . GLU A 1 217 ? 13.243 -7.660 7.825 1.00 79.38 217 GLU A C 1
ATOM 1828 O O . GLU A 1 217 ? 13.712 -6.956 8.724 1.00 79.38 217 GLU A O 1
ATOM 1833 N N . ARG A 1 218 ? 12.259 -7.181 7.048 1.00 81.38 218 ARG A N 1
ATOM 1834 C CA . ARG A 1 218 ? 11.689 -5.840 7.245 1.00 81.38 218 ARG A CA 1
ATOM 1835 C C . ARG A 1 218 ? 10.927 -5.761 8.567 1.00 81.38 218 ARG A C 1
ATOM 1837 O O . ARG A 1 218 ? 10.021 -6.545 8.819 1.00 81.38 218 ARG A O 1
ATOM 1844 N N . TYR A 1 219 ? 11.190 -4.700 9.335 1.00 74.12 219 TYR A N 1
ATOM 1845 C CA . TYR A 1 219 ? 10.426 -4.378 10.549 1.00 74.12 219 TYR A CA 1
ATOM 1846 C C . TYR A 1 219 ? 8.917 -4.250 10.276 1.00 74.12 219 TYR A C 1
ATOM 1848 O O . TYR A 1 219 ? 8.091 -4.771 11.013 1.00 74.12 219 TYR A O 1
ATOM 1856 N N . ASN A 1 220 ? 8.555 -3.583 9.174 1.00 72.62 220 ASN A N 1
ATOM 1857 C CA . ASN A 1 220 ? 7.178 -3.488 8.695 1.00 72.62 220 ASN A CA 1
ATOM 1858 C C . ASN A 1 220 ? 6.987 -4.427 7.497 1.00 72.62 220 ASN A C 1
ATOM 1860 O O . ASN A 1 220 ? 7.075 -3.978 6.349 1.00 72.62 220 ASN A O 1
ATOM 1864 N N . LYS A 1 221 ? 6.718 -5.710 7.761 1.00 78.75 221 LYS A N 1
ATOM 1865 C CA . LYS A 1 221 ? 6.448 -6.698 6.709 1.00 78.75 221 LYS A CA 1
ATOM 1866 C C . LYS A 1 221 ? 5.195 -6.306 5.906 1.00 78.75 221 LYS A C 1
ATOM 1868 O O . LYS A 1 221 ? 4.138 -6.053 6.500 1.00 78.75 221 LYS A O 1
ATOM 1873 N N . PRO A 1 222 ? 5.278 -6.193 4.569 1.00 73.44 222 PRO A N 1
ATOM 1874 C CA . PRO A 1 222 ? 4.097 -6.082 3.736 1.00 73.44 222 PRO A CA 1
ATOM 1875 C C . PRO A 1 222 ? 3.393 -7.437 3.700 1.00 73.44 222 PRO A C 1
ATOM 1877 O O . PRO A 1 222 ? 3.975 -8.440 3.304 1.00 73.44 222 PRO A O 1
ATOM 1880 N N . SER A 1 223 ? 2.130 -7.451 4.108 1.00 68.44 223 SER A N 1
ATOM 1881 C CA . SER A 1 223 ? 1.292 -8.641 4.046 1.00 68.44 223 SER A CA 1
ATOM 1882 C C . SER A 1 223 ? 0.001 -8.354 3.299 1.00 68.44 223 SER A C 1
ATOM 1884 O O . SER A 1 223 ? -0.554 -7.242 3.336 1.00 68.44 223 SER A O 1
ATOM 1886 N N . ILE A 1 224 ? -0.473 -9.379 2.605 1.00 67.50 224 ILE A N 1
ATOM 1887 C CA . ILE A 1 224 ? -1.785 -9.392 1.989 1.00 67.50 224 ILE A CA 1
ATOM 1888 C C . ILE A 1 224 ? -2.835 -9.481 3.103 1.00 67.50 224 ILE A C 1
ATOM 1890 O O . ILE A 1 224 ? -2.843 -10.398 3.917 1.00 67.50 224 ILE A O 1
ATOM 1894 N N . LYS A 1 225 ? -3.725 -8.485 3.171 1.00 61.34 225 LYS A N 1
ATOM 1895 C CA . LYS A 1 225 ? -4.648 -8.326 4.308 1.00 61.34 225 LYS A CA 1
ATOM 1896 C C . LYS A 1 225 ? -5.877 -9.233 4.271 1.00 61.34 225 LYS A C 1
ATOM 1898 O O . LYS A 1 225 ? -6.489 -9.434 5.315 1.00 61.34 225 LYS A O 1
ATOM 1903 N N . THR A 1 226 ? -6.302 -9.691 3.095 1.00 63.09 226 THR A N 1
ATOM 1904 C CA . THR A 1 226 ? -7.574 -10.408 2.926 1.00 63.09 226 THR A CA 1
ATOM 1905 C C . THR A 1 226 ? -7.410 -11.609 2.005 1.00 63.09 226 THR A C 1
ATOM 1907 O O . THR A 1 226 ? -6.679 -11.540 1.022 1.00 63.09 226 THR A O 1
ATOM 1910 N N . LEU A 1 227 ? -8.155 -12.685 2.272 1.00 62.19 227 LEU A N 1
ATOM 1911 C CA . LEU A 1 227 ? -8.208 -13.878 1.412 1.00 62.19 227 LEU A CA 1
ATOM 1912 C C . LEU A 1 227 ? -8.598 -13.536 -0.038 1.00 62.19 227 LEU A C 1
ATOM 1914 O O . LEU A 1 227 ? -8.105 -14.141 -0.979 1.00 62.19 227 LEU A O 1
ATOM 1918 N N . THR A 1 228 ? -9.414 -12.498 -0.229 1.00 61.06 228 THR A N 1
ATOM 1919 C CA . THR A 1 228 ? -9.818 -11.984 -1.550 1.00 61.06 228 THR A CA 1
ATOM 1920 C C . THR A 1 228 ? -8.702 -11.297 -2.334 1.00 61.06 228 THR A C 1
ATOM 1922 O O . THR A 1 228 ? -8.876 -10.979 -3.506 1.00 61.06 228 THR A O 1
ATOM 1925 N N . SER A 1 229 ? -7.566 -11.016 -1.701 1.00 70.00 229 SER A N 1
ATOM 1926 C CA . SER A 1 229 ? -6.432 -10.379 -2.367 1.00 70.00 229 SER A CA 1
ATOM 1927 C C . SER A 1 229 ? -5.513 -11.393 -3.058 1.00 70.00 229 SER A C 1
ATOM 1929 O O . SER A 1 229 ? -4.706 -10.972 -3.889 1.00 70.00 229 SER A O 1
ATOM 1931 N N . TYR A 1 230 ? -5.673 -12.695 -2.780 1.00 81.38 230 TYR A N 1
ATOM 1932 C CA . TYR A 1 230 ? -5.004 -13.765 -3.516 1.00 81.38 230 TYR A CA 1
ATOM 1933 C C . TYR A 1 230 ? -5.628 -13.910 -4.903 1.00 81.38 230 TYR A C 1
ATOM 1935 O O . TYR A 1 230 ? -6.813 -14.223 -5.025 1.00 81.38 230 TYR A O 1
ATOM 1943 N N . ARG A 1 231 ? -4.855 -13.635 -5.955 1.00 87.06 231 ARG A N 1
ATOM 1944 C CA . ARG A 1 231 ? -5.360 -13.634 -7.338 1.00 87.06 231 ARG A CA 1
ATOM 1945 C C . ARG A 1 231 ? -4.244 -13.785 -8.361 1.00 87.06 231 ARG A C 1
ATOM 1947 O O . ARG A 1 231 ? -3.081 -13.538 -8.060 1.00 87.06 231 ARG A O 1
ATOM 1954 N N . GLN A 1 232 ? -4.620 -14.125 -9.588 1.00 89.81 232 GLN A N 1
ATOM 1955 C CA . GLN A 1 232 ? -3.733 -14.078 -10.747 1.00 89.81 232 GLN A CA 1
ATOM 1956 C C . GLN A 1 232 ? -4.084 -12.863 -11.602 1.00 89.81 232 GLN A C 1
ATOM 1958 O O . GLN A 1 232 ? -5.257 -12.625 -11.884 1.00 89.81 232 GLN A O 1
ATOM 1963 N N . ILE A 1 233 ? -3.075 -12.092 -12.004 1.00 90.75 233 ILE A N 1
ATOM 1964 C CA . ILE A 1 233 ? -3.252 -10.918 -12.864 1.00 90.75 233 ILE A CA 1
ATOM 1965 C C . ILE A 1 233 ? -2.605 -11.212 -14.218 1.00 90.75 233 ILE A C 1
ATOM 1967 O O . ILE A 1 233 ? -1.387 -11.397 -14.254 1.00 90.75 233 ILE A O 1
ATOM 1971 N N . PRO A 1 234 ? -3.370 -11.267 -15.322 1.00 91.94 234 PRO A N 1
ATOM 1972 C CA . PRO A 1 234 ? -2.797 -11.436 -16.650 1.00 91.94 234 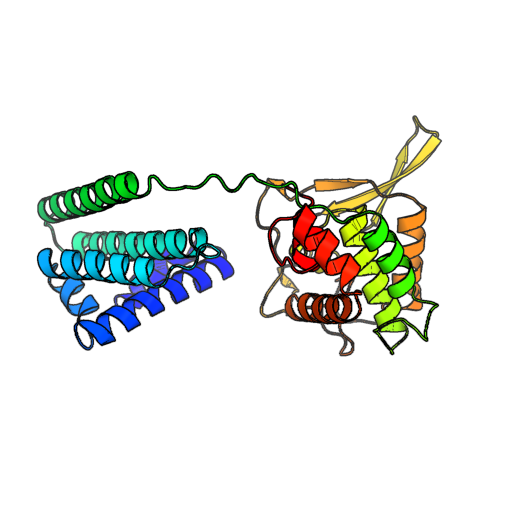PRO A CA 1
ATOM 1973 C C . PRO A 1 234 ? -1.974 -10.202 -17.032 1.00 91.94 234 PRO A C 1
ATOM 1975 O O . PRO A 1 234 ? -2.379 -9.070 -16.764 1.00 91.94 234 PRO A O 1
ATOM 1978 N N . ILE A 1 235 ? -0.825 -10.420 -17.668 1.00 93.25 235 ILE A N 1
ATOM 1979 C CA . ILE A 1 235 ? 0.090 -9.350 -18.076 1.00 93.25 235 ILE A CA 1
ATOM 1980 C C . ILE A 1 235 ? 0.442 -9.459 -19.556 1.00 93.25 235 ILE A C 1
ATOM 1982 O O . ILE A 1 235 ? 0.505 -10.548 -20.124 1.00 93.25 235 ILE A O 1
ATOM 1986 N N . SER A 1 236 ? 0.671 -8.311 -20.192 1.00 92.38 236 SER A N 1
ATOM 1987 C CA . SER A 1 236 ? 1.079 -8.259 -21.594 1.00 92.38 236 SER A CA 1
ATOM 1988 C C . SER A 1 236 ? 2.562 -8.592 -21.756 1.00 92.38 236 SER A C 1
ATOM 1990 O O . SER A 1 236 ? 3.382 -8.317 -20.875 1.00 92.38 236 SER A O 1
ATOM 1992 N N . LYS A 1 237 ? 2.930 -9.115 -22.930 1.00 91.69 237 LYS A N 1
ATOM 1993 C CA . LYS A 1 237 ? 4.324 -9.431 -23.276 1.00 91.69 237 LYS A CA 1
ATOM 1994 C C . LYS A 1 237 ? 5.251 -8.212 -23.181 1.00 91.69 237 LYS A C 1
ATOM 1996 O O . LYS A 1 237 ? 6.399 -8.344 -22.778 1.00 91.69 237 LYS A O 1
ATOM 2001 N N . SER A 1 238 ? 4.746 -7.013 -23.473 1.00 92.50 238 SER A N 1
ATOM 2002 C CA . SER A 1 238 ? 5.509 -5.768 -23.326 1.00 92.50 238 SER A CA 1
ATOM 2003 C C . SER A 1 238 ? 5.921 -5.507 -21.873 1.00 92.50 238 SER A C 1
ATOM 2005 O O . SER A 1 238 ? 7.068 -5.151 -21.620 1.00 92.50 238 SER A O 1
ATOM 2007 N N . ILE A 1 239 ? 5.013 -5.730 -20.912 1.00 93.44 239 ILE A N 1
ATOM 2008 C CA . ILE A 1 239 ? 5.310 -5.584 -19.477 1.00 93.44 239 ILE A CA 1
ATOM 2009 C C . ILE A 1 239 ? 6.283 -6.677 -19.018 1.00 93.44 239 ILE A C 1
ATOM 2011 O O . ILE A 1 239 ? 7.186 -6.386 -18.236 1.00 93.44 239 ILE A O 1
ATOM 2015 N N . VAL A 1 240 ? 6.137 -7.906 -19.528 1.00 93.75 240 VAL A N 1
ATOM 2016 C CA . VAL A 1 240 ? 7.072 -9.013 -19.254 1.00 93.75 240 VAL A CA 1
ATOM 2017 C C . VAL A 1 240 ? 8.489 -8.633 -19.672 1.00 93.75 240 VAL A C 1
ATOM 2019 O O . VAL A 1 240 ? 9.382 -8.617 -18.830 1.00 93.75 240 VAL A O 1
ATOM 2022 N N . ASN A 1 241 ? 8.678 -8.237 -20.932 1.00 94.50 241 ASN A N 1
ATOM 2023 C CA . ASN A 1 241 ? 9.989 -7.865 -21.466 1.00 94.50 241 ASN A CA 1
ATOM 2024 C C . ASN A 1 241 ? 10.618 -6.709 -20.673 1.00 94.50 241 ASN A C 1
ATOM 2026 O O . ASN A 1 241 ? 11.815 -6.716 -20.390 1.00 94.50 241 ASN A O 1
ATOM 2030 N N . LEU A 1 242 ? 9.802 -5.723 -20.291 1.00 94.06 242 LEU A N 1
ATOM 2031 C CA . LEU A 1 242 ? 10.236 -4.576 -19.499 1.00 94.06 242 LEU A CA 1
ATOM 2032 C C . LEU A 1 242 ? 10.702 -4.990 -18.091 1.00 94.06 242 LEU A C 1
ATOM 2034 O O . LEU A 1 242 ? 11.737 -4.520 -17.612 1.00 94.06 242 LEU A O 1
ATOM 2038 N N . LEU A 1 243 ? 9.955 -5.878 -17.429 1.00 93.62 243 LEU A N 1
ATOM 2039 C CA . LEU A 1 243 ? 10.310 -6.416 -16.115 1.00 93.62 243 LEU A CA 1
ATOM 2040 C C . LEU A 1 243 ? 11.570 -7.281 -16.178 1.00 93.62 243 LEU A C 1
ATOM 2042 O O . LEU A 1 243 ? 12.453 -7.121 -15.337 1.00 93.62 243 LEU A O 1
ATOM 2046 N N . GLU A 1 244 ? 11.684 -8.156 -17.174 1.00 93.62 244 GLU A N 1
ATOM 2047 C CA . GLU A 1 244 ? 12.867 -8.994 -17.385 1.00 93.62 244 GLU A CA 1
ATOM 2048 C C . GLU A 1 244 ? 14.118 -8.149 -17.642 1.00 93.62 244 GLU A C 1
ATOM 2050 O O . GLU A 1 244 ? 15.161 -8.391 -17.029 1.00 93.62 244 GLU A O 1
ATOM 2055 N N . TYR A 1 245 ? 14.002 -7.106 -18.471 1.00 93.94 245 TYR A N 1
ATOM 2056 C CA . TYR A 1 245 ? 15.080 -6.147 -18.706 1.00 93.94 245 TYR A CA 1
ATOM 2057 C C . TYR A 1 245 ? 15.516 -5.458 -17.405 1.00 93.94 245 TYR A C 1
ATOM 2059 O O . TYR A 1 245 ? 16.704 -5.432 -17.080 1.00 93.94 245 TYR A O 1
ATOM 2067 N N . TYR A 1 246 ? 14.562 -4.978 -16.599 1.00 94.44 246 TYR A N 1
ATOM 2068 C CA . TYR A 1 246 ? 14.862 -4.400 -15.288 1.00 94.44 246 TYR A CA 1
ATOM 2069 C C . TYR A 1 246 ? 15.567 -5.389 -14.352 1.00 94.44 246 TYR A C 1
ATOM 2071 O O . TYR A 1 246 ? 16.564 -5.033 -13.717 1.00 94.44 246 TYR A O 1
ATOM 2079 N N . ILE A 1 247 ? 15.060 -6.621 -14.252 1.00 92.75 247 ILE A N 1
ATOM 2080 C CA . ILE A 1 247 ? 15.618 -7.663 -13.381 1.00 92.75 247 ILE A CA 1
ATOM 2081 C C . ILE A 1 247 ? 17.064 -7.970 -13.776 1.00 92.75 247 ILE A C 1
ATOM 2083 O O . ILE A 1 247 ? 17.922 -8.075 -12.896 1.00 92.75 247 ILE A O 1
ATOM 2087 N N . ARG A 1 248 ? 17.337 -8.070 -15.081 1.00 92.44 248 ARG A N 1
ATOM 2088 C CA . ARG A 1 248 ? 18.658 -8.403 -15.618 1.00 92.44 248 ARG A CA 1
ATOM 2089 C C . ARG A 1 248 ? 19.663 -7.262 -15.460 1.00 92.44 248 ARG A C 1
ATOM 2091 O O . ARG A 1 248 ? 20.748 -7.485 -14.931 1.00 92.44 248 ARG A O 1
ATOM 2098 N N . GLU A 1 249 ? 19.295 -6.048 -15.866 1.00 92.00 249 GLU A N 1
ATOM 2099 C CA . GLU A 1 249 ? 20.249 -4.938 -16.022 1.00 92.00 249 GLU A CA 1
ATOM 2100 C C . GLU A 1 249 ? 20.326 -4.005 -14.807 1.00 92.00 249 GLU A C 1
ATOM 2102 O O . GLU A 1 249 ? 21.337 -3.337 -14.574 1.00 92.00 249 GLU A O 1
ATOM 2107 N N . HIS A 1 250 ? 19.249 -3.896 -14.024 1.00 89.88 250 HIS A N 1
ATOM 2108 C CA . HIS A 1 250 ? 19.094 -2.786 -13.077 1.00 89.88 250 HIS A CA 1
ATOM 2109 C C . HIS A 1 250 ? 18.772 -3.225 -11.652 1.00 89.88 250 HIS A C 1
ATOM 2111 O O . HIS A 1 250 ? 19.131 -2.524 -10.700 1.00 89.88 250 HIS A O 1
ATOM 2117 N N . ARG A 1 251 ? 18.152 -4.389 -11.447 1.00 89.56 251 ARG A N 1
ATOM 2118 C CA . ARG A 1 251 ? 17.851 -4.874 -10.096 1.00 89.56 251 ARG A CA 1
ATOM 2119 C C . ARG A 1 251 ? 19.117 -5.107 -9.276 1.00 89.56 251 ARG A C 1
ATOM 2121 O O . ARG A 1 251 ? 19.110 -4.768 -8.098 1.00 89.56 251 ARG A O 1
ATOM 2128 N N . GLY A 1 252 ? 20.201 -5.597 -9.877 1.00 85.00 252 GLY A N 1
ATOM 2129 C CA . GLY A 1 252 ? 21.461 -5.902 -9.189 1.00 85.00 252 GLY A CA 1
ATOM 2130 C C . GLY A 1 252 ? 21.418 -7.184 -8.340 1.00 85.00 252 GLY A C 1
ATOM 2131 O O . GLY A 1 252 ? 20.365 -7.798 -8.156 1.00 85.00 252 GLY A O 1
ATOM 2132 N N . LYS A 1 253 ? 22.585 -7.596 -7.824 1.00 84.19 253 LYS A N 1
ATOM 2133 C CA . LYS A 1 253 ? 22.745 -8.797 -6.981 1.00 84.19 253 LYS A CA 1
ATOM 2134 C C . LYS A 1 253 ? 22.321 -8.509 -5.538 1.00 84.19 253 LYS A C 1
ATOM 2136 O O . LYS A 1 253 ? 22.680 -7.471 -4.987 1.00 84.19 253 LYS A O 1
ATOM 2141 N N . THR A 1 254 ? 21.547 -9.413 -4.942 1.00 86.12 254 THR A N 1
ATOM 2142 C CA . THR A 1 254 ? 20.905 -9.217 -3.630 1.00 86.12 254 THR A CA 1
ATOM 2143 C C . THR A 1 254 ? 20.780 -10.538 -2.884 1.00 86.12 254 THR A C 1
ATOM 2145 O O . THR A 1 254 ? 20.599 -11.569 -3.524 1.00 86.12 254 THR A O 1
ATOM 2148 N N . HIS A 1 255 ? 20.736 -10.494 -1.554 1.00 85.88 255 HIS A N 1
ATOM 2149 C CA . HIS A 1 255 ? 20.554 -11.682 -0.709 1.00 85.88 255 HIS A CA 1
ATOM 2150 C C . HIS A 1 255 ? 19.084 -12.037 -0.419 1.00 85.88 255 HIS A C 1
ATOM 2152 O O . HIS A 1 255 ? 18.820 -12.976 0.319 1.00 85.88 255 HIS A O 1
ATOM 2158 N N . HIS A 1 256 ? 18.124 -11.313 -1.004 1.00 88.94 256 HIS A N 1
ATOM 2159 C CA . HIS A 1 256 ? 16.691 -11.525 -0.791 1.00 88.94 256 HIS A CA 1
ATOM 2160 C C . HIS A 1 256 ? 15.939 -11.809 -2.109 1.00 88.94 256 HIS A C 1
ATOM 2162 O O . HIS A 1 256 ? 16.366 -11.334 -3.1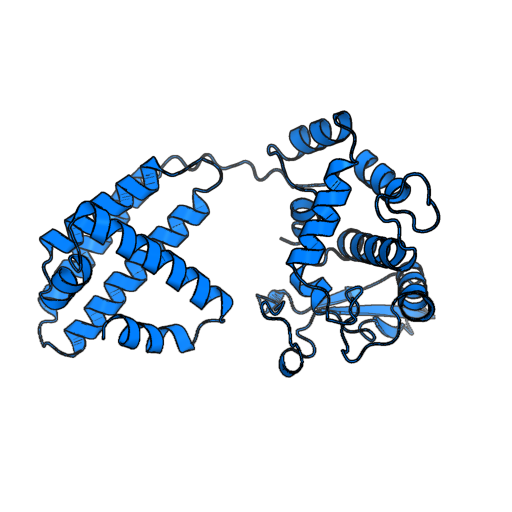71 1.00 88.94 256 HIS A O 1
ATOM 2168 N N . PRO A 1 257 ? 14.784 -12.508 -2.061 1.00 89.50 257 PRO A N 1
ATOM 2169 C CA . PRO A 1 257 ? 14.030 -12.905 -3.254 1.00 89.50 257 PRO A CA 1
ATOM 2170 C C . PRO A 1 257 ? 13.096 -11.815 -3.807 1.00 89.50 257 PRO A C 1
ATOM 2172 O O . PRO A 1 257 ? 12.585 -11.962 -4.913 1.00 89.50 257 PRO A O 1
ATOM 2175 N N . PHE A 1 258 ? 12.855 -10.722 -3.071 1.00 91.12 258 PHE A N 1
ATOM 2176 C CA . PHE A 1 258 ? 11.923 -9.659 -3.489 1.00 91.12 258 PHE A CA 1
ATOM 2177 C C . PHE A 1 258 ? 12.368 -8.899 -4.745 1.00 91.12 258 PHE A C 1
ATOM 2179 O O . PHE A 1 258 ? 13.556 -8.630 -4.924 1.00 91.12 258 PHE A O 1
ATOM 2186 N N . LEU A 1 259 ? 11.414 -8.491 -5.583 1.00 91.62 259 LEU A N 1
ATOM 2187 C CA . LEU A 1 259 ? 11.659 -7.791 -6.846 1.00 91.62 259 LEU A CA 1
ATOM 2188 C C . LEU A 1 259 ? 12.387 -6.455 -6.647 1.00 91.62 259 LEU A C 1
ATOM 2190 O O . LEU A 1 259 ? 13.321 -6.149 -7.388 1.00 91.62 259 LEU A O 1
ATOM 2194 N N . PHE A 1 260 ? 12.001 -5.688 -5.626 1.00 92.00 260 PHE A N 1
ATOM 2195 C CA . PHE A 1 260 ? 12.556 -4.362 -5.368 1.00 92.00 260 PHE A CA 1
ATOM 2196 C C . PHE A 1 260 ? 13.542 -4.347 -4.204 1.00 92.00 260 PHE A C 1
ATOM 2198 O O . PHE A 1 260 ? 13.289 -4.887 -3.125 1.00 92.00 260 PHE A O 1
ATOM 2205 N N . THR A 1 261 ? 14.637 -3.619 -4.410 1.00 90.81 261 THR A N 1
ATOM 2206 C CA . THR A 1 261 ? 15.752 -3.516 -3.467 1.00 90.81 261 THR A CA 1
ATOM 2207 C C . THR A 1 261 ? 16.142 -2.063 -3.250 1.00 90.81 261 THR A C 1
ATOM 2209 O O . THR A 1 261 ? 16.164 -1.263 -4.183 1.00 90.81 261 THR A O 1
ATOM 2212 N N . SER A 1 262 ? 16.468 -1.702 -2.017 1.00 88.81 262 SER A N 1
ATOM 2213 C CA . SER A 1 262 ? 17.082 -0.418 -1.692 1.00 88.81 262 SER A CA 1
ATOM 2214 C C . SER A 1 262 ? 18.509 -0.312 -2.250 1.00 88.81 262 SER A C 1
ATOM 2216 O O . SER A 1 262 ? 19.150 -1.306 -2.589 1.00 88.81 262 SER A O 1
ATOM 2218 N N . GLN A 1 263 ? 19.062 0.903 -2.275 1.00 83.50 263 GLN A N 1
ATOM 2219 C CA . GLN A 1 263 ? 20.458 1.128 -2.680 1.00 83.50 263 GLN A CA 1
ATOM 2220 C C . GLN A 1 263 ? 21.465 0.349 -1.819 1.00 83.50 263 GLN A C 1
ATOM 2222 O O . GLN A 1 263 ? 22.524 -0.023 -2.312 1.00 83.50 263 GLN A O 1
ATOM 2227 N N . LYS A 1 264 ? 21.111 0.068 -0.558 1.00 84.00 264 LYS A N 1
ATOM 2228 C CA . LYS A 1 264 ? 21.932 -0.684 0.400 1.00 84.00 264 LYS A CA 1
ATOM 2229 C C . LYS A 1 264 ? 21.780 -2.208 0.288 1.00 84.00 264 LYS A C 1
ATOM 2231 O O . LYS A 1 264 ? 22.368 -2.918 1.088 1.00 84.00 264 LYS A O 1
ATOM 2236 N N . GLY A 1 265 ? 20.980 -2.718 -0.651 1.00 84.19 265 GLY A N 1
ATOM 2237 C CA . GLY A 1 265 ? 20.798 -4.163 -0.839 1.00 84.19 265 GLY A CA 1
ATOM 2238 C C . GLY A 1 265 ? 19.681 -4.800 -0.005 1.00 84.19 265 GLY A C 1
ATOM 2239 O O . GLY A 1 265 ? 19.407 -5.979 -0.190 1.00 84.19 265 GLY A O 1
ATOM 2240 N N . PHE A 1 266 ? 19.004 -4.036 0.859 1.00 87.56 266 PHE A N 1
ATOM 2241 C CA . PHE A 1 266 ? 17.863 -4.516 1.653 1.00 87.56 266 PHE A CA 1
ATOM 2242 C C . PHE A 1 266 ? 16.542 -4.488 0.871 1.00 87.56 266 PHE A C 1
ATOM 2244 O O . PHE A 1 266 ? 16.396 -3.611 0.006 1.00 87.56 266 PHE A O 1
ATOM 2251 N N . PRO A 1 267 ? 15.554 -5.336 1.224 1.00 89.31 267 PRO A N 1
ATOM 2252 C CA . PRO A 1 267 ? 14.217 -5.299 0.638 1.00 89.31 267 PRO A CA 1
ATOM 2253 C C . PRO A 1 267 ? 13.595 -3.899 0.684 1.00 89.31 267 PRO A C 1
ATOM 2255 O O . PRO A 1 267 ? 13.748 -3.153 1.655 1.00 89.31 267 PRO A O 1
ATOM 2258 N N . PHE A 1 268 ? 12.890 -3.516 -0.380 1.00 89.44 268 PHE A N 1
ATOM 2259 C CA . PHE A 1 268 ? 12.295 -2.183 -0.471 1.00 89.44 268 PHE A CA 1
ATOM 2260 C C . PHE A 1 268 ? 11.178 -1.998 0.568 1.00 89.44 268 PHE A C 1
ATOM 2262 O O . PHE A 1 268 ? 10.312 -2.860 0.728 1.00 89.44 268 PHE A O 1
ATOM 2269 N N . SER A 1 269 ? 11.202 -0.878 1.295 1.00 87.69 269 SER A N 1
ATOM 2270 C CA . SER A 1 269 ? 10.270 -0.628 2.397 1.00 87.69 269 SER A CA 1
ATOM 2271 C C . SER A 1 269 ? 9.053 0.201 1.975 1.00 87.69 269 SER A C 1
ATOM 2273 O O . SER A 1 269 ? 9.052 0.922 0.967 1.00 87.69 269 SER A O 1
ATOM 2275 N N . MET A 1 270 ? 8.011 0.146 2.804 1.00 84.25 270 MET A N 1
ATOM 2276 C CA . MET A 1 270 ? 6.799 0.942 2.629 1.00 84.25 270 MET A CA 1
ATOM 2277 C C . MET A 1 270 ? 7.092 2.450 2.680 1.00 84.25 270 MET A C 1
ATOM 2279 O O . MET A 1 270 ? 6.571 3.241 1.893 1.00 84.25 270 MET A O 1
ATOM 2283 N N . GLU A 1 271 ? 7.971 2.859 3.589 1.00 84.44 271 GLU A N 1
ATOM 2284 C CA . GLU A 1 271 ? 8.400 4.241 3.784 1.00 84.44 271 GLU A CA 1
ATOM 2285 C C . GLU A 1 271 ? 9.213 4.744 2.590 1.00 84.44 271 GLU A C 1
ATOM 2287 O O . GLU A 1 271 ? 9.059 5.899 2.190 1.00 84.44 271 GLU A O 1
ATOM 2292 N N . MET A 1 272 ? 10.043 3.886 1.986 1.00 85.94 272 MET A N 1
ATOM 2293 C CA . MET A 1 272 ? 10.792 4.235 0.778 1.00 85.94 272 MET A CA 1
ATOM 2294 C C . MET A 1 272 ? 9.851 4.482 -0.405 1.00 85.94 272 MET A C 1
ATOM 2296 O O . MET A 1 272 ? 9.990 5.489 -1.100 1.00 85.94 272 MET A O 1
ATOM 2300 N N . THR A 1 273 ? 8.839 3.627 -0.569 1.00 86.88 273 THR A N 1
ATOM 2301 C CA . THR A 1 273 ? 7.771 3.819 -1.564 1.00 86.88 273 THR A CA 1
ATOM 2302 C C . THR A 1 273 ? 7.050 5.147 -1.333 1.00 86.88 273 THR A C 1
ATOM 2304 O O . THR A 1 273 ? 6.867 5.933 -2.260 1.00 86.88 273 THR A O 1
ATOM 2307 N N . ASN A 1 274 ? 6.725 5.464 -0.075 1.00 86.50 274 ASN A N 1
ATOM 2308 C CA . ASN A 1 274 ? 6.120 6.745 0.287 1.00 86.50 274 ASN A CA 1
ATOM 2309 C C . ASN A 1 274 ? 7.001 7.942 -0.097 1.00 86.50 274 ASN A C 1
ATOM 2311 O O . ASN A 1 274 ? 6.526 8.890 -0.721 1.00 86.50 274 ASN A O 1
ATOM 2315 N N . ARG A 1 275 ? 8.298 7.887 0.219 1.00 87.19 275 ARG A N 1
ATOM 2316 C CA . ARG A 1 275 ? 9.260 8.946 -0.122 1.00 87.19 275 ARG A CA 1
ATOM 2317 C C . ARG A 1 275 ? 9.396 9.152 -1.627 1.00 87.19 275 ARG A C 1
ATOM 2319 O O . ARG A 1 275 ? 9.454 10.299 -2.067 1.00 87.19 275 ARG A O 1
ATOM 2326 N N . LEU A 1 276 ? 9.424 8.067 -2.398 1.00 89.12 276 LEU A N 1
ATOM 2327 C CA . LEU A 1 276 ? 9.514 8.093 -3.856 1.00 89.12 276 LEU A CA 1
ATOM 2328 C C . LEU A 1 276 ? 8.367 8.922 -4.443 1.00 89.12 276 LEU A C 1
ATOM 2330 O O . LEU A 1 276 ? 8.603 9.899 -5.147 1.00 89.12 276 LEU A O 1
ATOM 2334 N N . PHE A 1 277 ? 7.127 8.617 -4.083 1.00 87.12 277 PHE A N 1
ATOM 2335 C CA . PHE A 1 277 ? 5.970 9.329 -4.623 1.00 87.12 277 PHE A CA 1
ATOM 2336 C C . PHE A 1 277 ? 5.756 10.721 -4.031 1.00 87.12 277 PHE A C 1
ATOM 2338 O O . PHE A 1 277 ? 5.251 11.594 -4.732 1.00 87.12 277 PHE A O 1
ATOM 2345 N N . ILE A 1 278 ? 6.165 10.972 -2.781 1.00 86.19 278 ILE A N 1
ATOM 2346 C CA . ILE A 1 278 ? 6.238 12.346 -2.254 1.00 86.19 278 ILE A CA 1
ATOM 2347 C C . ILE A 1 278 ? 7.181 13.173 -3.129 1.00 86.19 278 ILE A C 1
ATOM 2349 O O . ILE A 1 278 ? 6.869 14.318 -3.450 1.00 86.19 278 ILE A O 1
ATOM 2353 N N . LYS A 1 279 ? 8.316 12.596 -3.543 1.00 89.00 279 LYS A N 1
ATOM 2354 C CA . LYS A 1 279 ? 9.251 13.262 -4.447 1.00 89.00 279 LYS A CA 1
ATOM 2355 C C . LYS A 1 279 ? 8.606 13.530 -5.802 1.00 89.00 279 LYS A C 1
ATOM 2357 O O . LYS A 1 279 ? 8.616 14.677 -6.219 1.00 89.00 279 LYS A O 1
ATOM 2362 N N . ILE A 1 280 ? 7.987 12.529 -6.430 1.00 88.56 280 ILE A N 1
ATOM 2363 C CA . ILE A 1 280 ? 7.269 12.698 -7.708 1.00 88.56 280 ILE A CA 1
ATOM 2364 C C . ILE A 1 280 ? 6.220 13.808 -7.595 1.00 88.56 280 ILE A C 1
ATOM 2366 O O . ILE A 1 280 ? 6.183 14.716 -8.417 1.00 88.56 280 ILE A O 1
ATOM 2370 N N . SER A 1 281 ? 5.423 13.798 -6.524 1.00 86.56 281 SER A N 1
ATOM 2371 C CA . SER A 1 281 ? 4.342 14.762 -6.315 1.00 86.56 281 SER A CA 1
ATOM 2372 C C . SER A 1 281 ? 4.809 16.218 -6.219 1.00 86.56 281 SER A C 1
ATOM 2374 O O . SER A 1 281 ? 4.000 17.116 -6.450 1.00 86.56 281 SER A O 1
ATOM 2376 N N . LYS A 1 282 ? 6.079 16.469 -5.873 1.00 86.69 282 LYS A N 1
ATOM 2377 C CA . LYS A 1 282 ? 6.656 17.822 -5.844 1.00 86.69 282 LYS A CA 1
ATOM 2378 C C . LYS A 1 282 ? 6.959 18.368 -7.238 1.00 86.69 282 LYS A C 1
ATOM 2380 O O . LYS A 1 282 ? 6.925 19.578 -7.405 1.00 86.69 282 LYS A O 1
ATOM 2385 N N . PHE A 1 283 ? 7.240 17.495 -8.203 1.00 87.81 283 PHE A N 1
ATOM 2386 C CA . PHE A 1 283 ? 7.576 17.881 -9.577 1.00 87.81 283 PHE A CA 1
ATOM 2387 C C . PHE A 1 283 ? 6.333 18.095 -10.443 1.00 87.81 283 PHE A C 1
ATOM 2389 O O . PHE A 1 283 ? 6.427 18.725 -11.486 1.00 87.81 283 PHE A O 1
ATOM 2396 N N . ILE A 1 284 ? 5.165 17.623 -9.998 1.00 86.94 284 ILE A N 1
ATOM 2397 C CA . ILE A 1 284 ? 3.902 17.833 -10.709 1.00 86.94 284 ILE A CA 1
ATOM 2398 C C . ILE A 1 284 ? 3.565 19.341 -10.736 1.00 86.94 284 ILE A C 1
ATOM 2400 O O . ILE A 1 284 ? 3.542 19.963 -9.667 1.00 86.94 284 ILE A O 1
ATOM 2404 N N . PRO A 1 285 ? 3.262 19.920 -11.911 1.00 88.31 285 PRO A N 1
ATOM 2405 C CA . PRO A 1 285 ? 2.791 21.295 -12.057 1.00 88.31 285 PRO A CA 1
ATOM 2406 C C . PRO A 1 285 ? 1.489 21.574 -11.300 1.00 88.31 285 PRO A C 1
ATOM 2408 O O . PRO A 1 285 ? 0.627 20.701 -11.175 1.00 88.31 285 PRO A O 1
ATOM 2411 N N . ASP A 1 286 ? 1.301 22.812 -10.841 1.00 85.75 286 ASP A N 1
ATOM 2412 C CA . ASP A 1 286 ? 0.151 23.165 -10.000 1.00 85.75 286 ASP A CA 1
ATOM 2413 C C . ASP A 1 286 ? -1.194 23.047 -10.733 1.00 85.75 286 ASP A C 1
ATOM 2415 O O . ASP A 1 286 ? -2.147 22.533 -10.152 1.00 85.75 286 ASP A O 1
ATOM 2419 N N . HIS A 1 287 ? -1.248 23.344 -12.037 1.00 85.62 287 HIS A N 1
ATOM 2420 C CA . HIS A 1 287 ? -2.461 23.146 -12.845 1.00 85.62 287 HIS A CA 1
ATOM 2421 C C . HIS A 1 287 ? -2.931 21.675 -12.873 1.00 85.62 287 HIS A C 1
ATOM 2423 O O . HIS A 1 287 ? -4.131 21.395 -12.845 1.00 85.62 287 HIS A O 1
ATOM 2429 N N . LEU A 1 288 ? -2.003 20.706 -12.870 1.00 84.56 288 LEU A N 1
ATOM 2430 C CA . LEU A 1 288 ? -2.344 19.279 -12.794 1.00 84.56 288 LEU A CA 1
ATOM 2431 C C . LEU A 1 288 ? -2.779 18.871 -11.385 1.00 84.56 288 LEU A C 1
ATOM 2433 O O . LEU A 1 288 ? -3.665 18.027 -11.238 1.00 84.56 288 LEU A O 1
ATOM 2437 N N . LYS A 1 289 ? -2.201 19.480 -10.340 1.00 81.50 289 LYS A N 1
ATOM 2438 C CA . LYS A 1 289 ? -2.645 19.264 -8.953 1.00 81.50 289 LYS A CA 1
ATOM 2439 C C . LYS A 1 289 ? -4.065 19.780 -8.735 1.00 81.50 289 LYS A C 1
ATOM 2441 O O . LYS A 1 289 ? -4.843 19.119 -8.052 1.00 81.50 289 LYS A O 1
ATOM 2446 N N . GLU A 1 290 ? -4.415 20.917 -9.328 1.00 80.12 290 GLU A N 1
ATOM 2447 C CA . GLU A 1 290 ? -5.770 21.472 -9.281 1.00 80.12 290 GLU A CA 1
ATOM 2448 C C . GLU A 1 290 ? -6.771 20.579 -10.013 1.00 80.12 290 GLU A C 1
ATOM 2450 O O . GLU A 1 290 ? -7.804 20.228 -9.445 1.00 80.12 290 GLU A O 1
ATOM 2455 N N . LYS A 1 291 ? -6.440 20.096 -11.219 1.00 81.06 291 LYS A N 1
ATOM 2456 C CA . LYS A 1 291 ? -7.269 19.103 -11.928 1.00 81.06 291 LYS A CA 1
ATOM 2457 C C . LYS A 1 291 ? -7.470 17.828 -11.103 1.00 81.06 291 LYS A C 1
ATOM 2459 O O . LYS A 1 291 ? -8.583 17.306 -11.028 1.00 81.06 291 LYS A O 1
ATOM 2464 N N . LEU A 1 292 ? -6.416 17.346 -10.440 1.00 77.50 292 LEU A N 1
ATOM 2465 C CA . LEU A 1 292 ? -6.488 16.193 -9.540 1.00 77.50 292 LEU A CA 1
ATOM 2466 C C . LEU A 1 292 ? -7.406 16.457 -8.337 1.00 77.50 292 LEU A C 1
ATOM 2468 O O . LEU A 1 292 ? -8.185 15.582 -7.952 1.00 77.50 292 LEU A O 1
ATOM 2472 N N . PHE A 1 293 ? -7.316 17.654 -7.753 1.00 75.88 293 PHE A N 1
ATOM 2473 C CA . PHE A 1 293 ? -8.153 18.088 -6.637 1.00 75.88 293 PHE A CA 1
ATOM 2474 C C . PHE A 1 293 ? -9.624 18.185 -7.050 1.00 75.88 293 PHE A C 1
ATOM 2476 O O . PHE A 1 293 ? -10.479 17.631 -6.363 1.00 75.88 293 PHE A O 1
ATOM 2483 N N . ASN A 1 294 ? -9.908 18.797 -8.200 1.00 74.12 294 ASN A N 1
ATOM 2484 C CA . ASN A 1 294 ? -11.262 18.955 -8.728 1.00 74.12 294 ASN A CA 1
ATOM 2485 C C . ASN A 1 294 ? -11.921 17.602 -9.016 1.00 74.12 294 ASN A C 1
ATOM 2487 O O . ASN A 1 294 ? -13.091 17.404 -8.698 1.00 74.12 294 ASN A O 1
ATOM 2491 N N . LYS A 1 295 ? -11.162 16.637 -9.552 1.00 72.94 295 LYS A N 1
ATOM 2492 C CA . LYS A 1 295 ? -11.681 15.292 -9.843 1.00 72.94 295 LYS A CA 1
ATOM 2493 C C . LYS A 1 295 ? -11.954 14.481 -8.571 1.00 72.94 295 LYS A C 1
ATOM 2495 O O . LYS A 1 295 ? -12.979 13.813 -8.457 1.00 72.94 295 LYS A O 1
ATOM 2500 N N . ASN A 1 296 ? -11.055 14.556 -7.589 1.00 69.88 296 ASN A N 1
ATOM 2501 C CA . ASN A 1 296 ? -11.081 13.664 -6.425 1.00 69.88 296 ASN A CA 1
ATOM 2502 C C . ASN A 1 296 ? -11.661 14.296 -5.146 1.00 69.88 296 ASN A C 1
ATOM 2504 O O . ASN A 1 296 ? -11.805 13.604 -4.137 1.00 69.88 296 ASN A O 1
ATOM 2508 N N . GLY A 1 297 ? -11.962 15.597 -5.158 1.00 59.38 297 GLY A N 1
ATOM 2509 C CA . GLY A 1 297 ? -12.583 16.341 -4.057 1.00 59.38 297 GLY A CA 1
ATOM 2510 C C . GLY A 1 297 ? -11.714 16.516 -2.803 1.00 59.38 297 GLY A C 1
ATOM 2511 O O . GLY A 1 297 ? -12.196 17.022 -1.791 1.00 59.38 297 GLY A O 1
ATOM 2512 N N . LYS A 1 298 ? -10.447 16.075 -2.821 1.00 62.41 298 LYS A N 1
ATOM 2513 C CA . LYS A 1 298 ? -9.484 16.203 -1.712 1.00 62.41 298 LYS A CA 1
ATOM 2514 C C . LYS A 1 298 ? -8.069 16.414 -2.255 1.00 62.41 298 LYS A C 1
ATOM 2516 O O . LYS A 1 298 ? -7.750 15.983 -3.363 1.00 62.41 298 LYS A O 1
ATOM 2521 N N . LYS A 1 299 ? -7.181 17.021 -1.453 1.00 55.78 299 LYS A N 1
ATOM 2522 C CA . LYS A 1 299 ? -5.730 17.011 -1.718 1.00 55.78 299 LYS A CA 1
ATOM 2523 C C . LYS A 1 299 ? -5.218 15.594 -1.462 1.00 55.78 299 LYS A C 1
ATOM 2525 O O . LYS A 1 299 ? -4.855 15.248 -0.341 1.00 55.78 299 LYS A O 1
ATOM 2530 N N . ILE A 1 300 ? -5.293 14.747 -2.482 1.00 57.09 300 ILE A N 1
ATOM 2531 C CA . ILE A 1 300 ? -4.893 13.343 -2.404 1.00 57.09 300 ILE A CA 1
ATOM 2532 C C . ILE A 1 300 ? -3.475 13.206 -2.956 1.00 57.09 300 ILE A C 1
ATOM 2534 O O . ILE A 1 300 ? -3.168 13.703 -4.036 1.00 57.09 300 ILE A O 1
ATOM 2538 N N . PHE A 1 301 ? -2.607 12.514 -2.216 1.00 60.44 301 PHE A N 1
ATOM 2539 C CA . PHE A 1 301 ? -1.282 12.150 -2.712 1.00 60.44 301 PHE A CA 1
ATOM 2540 C C . PHE A 1 301 ? -1.410 11.144 -3.859 1.00 60.44 301 PHE A C 1
ATOM 2542 O O . PHE A 1 301 ? -2.196 10.205 -3.752 1.00 60.44 301 PHE A O 1
ATOM 2549 N N . LEU A 1 302 ? -0.592 11.289 -4.909 1.00 62.09 302 LEU A N 1
ATOM 2550 C CA . LEU A 1 302 ? -0.554 10.398 -6.085 1.00 62.09 302 LEU A CA 1
ATOM 2551 C C . LEU A 1 302 ? -0.605 8.906 -5.706 1.00 62.09 302 LEU A C 1
ATOM 2553 O O . LEU A 1 302 ? -1.335 8.109 -6.287 1.00 62.09 302 LEU A O 1
ATOM 2557 N N . LEU A 1 303 ? 0.123 8.585 -4.637 1.00 56.22 303 LEU A N 1
ATOM 2558 C CA . LEU A 1 303 ? 0.164 7.293 -3.972 1.00 56.22 303 LEU A CA 1
ATOM 2559 C C . LEU A 1 303 ? -1.192 6.708 -3.634 1.00 56.22 303 LEU A C 1
ATOM 2561 O O . LEU A 1 303 ? -1.423 5.540 -3.890 1.00 56.22 303 LEU A O 1
ATOM 2565 N N . MET A 1 304 ? -2.067 7.506 -3.030 1.00 55.56 304 MET A N 1
ATOM 2566 C CA . MET A 1 304 ? -3.374 7.036 -2.608 1.00 55.56 304 MET A CA 1
ATOM 2567 C C . MET A 1 304 ? -4.257 6.748 -3.818 1.00 55.56 304 M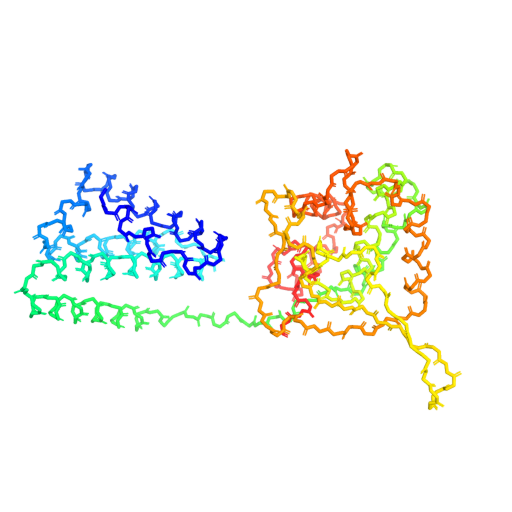ET A C 1
ATOM 2569 O O . MET A 1 304 ? -5.104 5.887 -3.709 1.00 55.56 304 MET A O 1
ATOM 2573 N N . ILE A 1 305 ? -4.076 7.411 -4.961 1.00 58.06 305 ILE A N 1
ATOM 2574 C CA . ILE A 1 305 ? -4.910 7.152 -6.146 1.00 58.06 305 ILE A CA 1
ATOM 2575 C C . ILE A 1 305 ? -4.474 5.856 -6.831 1.00 58.06 305 ILE A C 1
ATOM 2577 O O . ILE A 1 305 ? -5.324 5.035 -7.168 1.00 58.06 305 ILE A O 1
ATOM 2581 N N . LEU A 1 306 ? -3.162 5.642 -6.957 1.00 56.09 306 LEU A N 1
ATOM 2582 C CA . LEU A 1 306 ? -2.604 4.399 -7.496 1.00 56.09 306 LEU A CA 1
ATOM 2583 C C . LEU A 1 306 ? -2.916 3.187 -6.599 1.00 56.09 306 LEU A C 1
ATOM 2585 O O . LEU A 1 306 ? -3.171 2.108 -7.109 1.00 56.09 306 LEU A O 1
ATOM 2589 N N . ASP A 1 307 ? -2.993 3.376 -5.277 1.00 50.88 307 ASP A N 1
ATOM 2590 C CA . ASP A 1 307 ? -3.385 2.320 -4.326 1.00 50.88 307 ASP A CA 1
ATOM 2591 C C . ASP A 1 307 ? -4.893 1.998 -4.321 1.00 50.88 307 ASP A C 1
ATOM 2593 O O . ASP A 1 307 ? -5.298 0.975 -3.770 1.00 50.88 307 ASP A O 1
ATOM 2597 N N . ILE A 1 308 ? -5.738 2.896 -4.846 1.00 44.22 308 ILE A N 1
ATOM 2598 C CA . ILE A 1 308 ? -7.209 2.803 -4.754 1.00 44.22 308 ILE A CA 1
ATOM 2599 C C . ILE A 1 308 ? -7.829 2.062 -5.941 1.00 44.22 308 ILE A C 1
ATOM 2601 O O . ILE A 1 308 ? -9.006 1.727 -5.886 1.00 44.22 308 ILE A O 1
ATOM 2605 N N . HIS A 1 309 ? -7.056 1.706 -6.971 1.00 34.31 309 HIS A N 1
ATOM 2606 C CA . HIS A 1 309 ? -7.585 1.019 -8.160 1.00 34.31 309 HIS A CA 1
ATOM 2607 C C . HIS A 1 309 ? -8.043 -0.436 -7.920 1.00 34.31 309 HIS A C 1
ATOM 2609 O O . HIS A 1 309 ? -8.367 -1.136 -8.872 1.00 34.31 309 HIS A O 1
ATOM 2615 N N . VAL A 1 310 ? -8.147 -0.883 -6.662 1.00 32.00 310 VAL A N 1
ATOM 2616 C CA . VAL A 1 310 ? -8.875 -2.105 -6.299 1.00 32.00 310 VAL A CA 1
ATOM 2617 C C . VAL A 1 310 ? -9.697 -1.865 -5.029 1.00 32.00 310 VAL A C 1
ATOM 2619 O O . VAL A 1 310 ? -9.232 -2.121 -3.906 1.00 32.00 310 VAL A O 1
ATOM 2622 N N . GLN A 1 311 ? -10.931 -1.407 -5.224 1.00 26.03 311 GLN A N 1
ATOM 2623 C CA . GLN A 1 311 ? -12.062 -1.714 -4.350 1.00 26.03 311 GLN A CA 1
ATOM 2624 C C . GLN A 1 311 ? -13.179 -2.318 -5.183 1.00 26.03 311 GLN A C 1
ATOM 2626 O O . GLN A 1 311 ? -13.478 -1.733 -6.247 1.00 26.03 311 GLN A O 1
#

Foldseek 3Di:
DLVVLVVVVCPVDDVVVSVLLVVLQVVLQVVCCVPVNHCQVVVCLLVVVLVSVVVSLVVVLVVLVVPDDPVCPVVSVVSSVSNVVSSLVSNVVSVVVPPDVPSNVVSVVVVVVVVVVVVVVPPPPPVPPQLLQAADPVVVVVCCVQLPLVPCPRHLDNDSLVSLLLVLVVCCLQVQVDAPLQLLQQFLPQKDWDQDPVVRGIWIKGWRARPPQVVAPDPDHRHDDDPVRGDITTDDPVSVVSLVCSQPPRQDDAPDGTSHADPVRHRD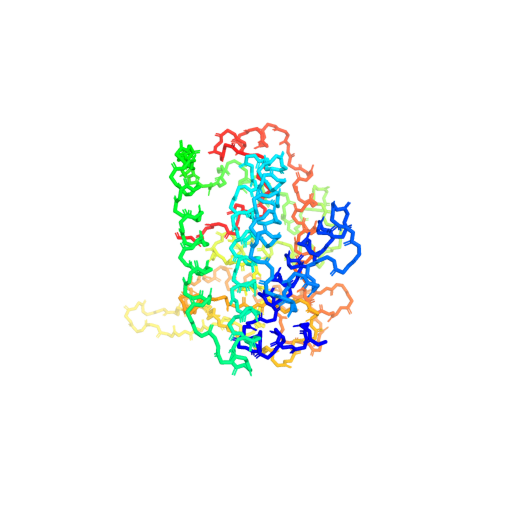DPVNVVVSQVSVQVSDDVVSQVVSCVSRVDSDRPNVSSNSSDD

Secondary structure (DSSP, 8-state):
-HHHHHHHHHTTS-HHHHHHHHHHHHHHHHHHHHHH-TTHHHHHHHTT-HHHHHHHHHHHHHHHHHT--TTSHHHHHHHHHHHHHHHHHHHHHHHHHS--HHHHHHHHHHHHHHHHHHHHHT--------------HHHHHHHHHHH-SS-TTT-S--SHHHHHHHHHHHHHHHHH---HHHHHH-BTT-EEEEEETTTTEEEEEEEES---GGG---SS-----SGGG-EEEEE-HHHHHHHHHHHHHTS---SS-BS-B-TTSSBPPHHHHHHHHHHHHHHS-HHHHHHHHHHHSS---HHHHHHTS--